Protein AF-G2HI86-F1 (afdb_monomer)

Secondary structure (DSSP, 8-state):
-EE-TTT--EE-HHHHHHHHHHHHHHS-GGG-S-TTT--S-TTSHHHHHHHHHHHHHHHHHHS-HHHHHHHHHHHHHHHHTTSTTEEE-TTT--EEE---S-SEEE-TTT--EEETTT-PBP-GGGTTS-HHHHHHHHHHH-HHHHHHTHHHHHHHS-EE-TTT--EE-----S--EEE-TTT--EEETTT-PBEEPTT----TT-TTTTS-EE---TTSHHHHTTS-HHHHHHHHHHTT----SSPPTTPPPPTT-S---EEEEEETTEEEEEE------TTSTTS-HHHHHHHHHHHHHHTT--GGGG--HHHHHHHIIIII-S---PPTT--HHHHHHHHHHHHHHHS-S-TTS-----

Mean predicted aligned error: 8.62 Å

Foldseek 3Di:
DDQQPQPRDDDDLVCLQVQLLCCLPPHALQQNADPPPRDDRCPDPVVVVVNCVSVLVVCVVRYDPVSNVSNVQRVVQVVCLVPPQWDAQLPPRHIDGDDDPDQWDADPPPRFIAGRVQNHGDDPCCPPPDPVVSVVCCCVPPLVNLQQFCLQVQLSLFAQQPRRRRTGSAHCFDDQFDADRSNRFTAGSFQNFGWAAAQRDPDPLDPPNRHTGTAAFPLTCVNQLPDALVLLVVLCVVVVHDDAQAAGPSHHADPLGAAQRWDWDQDPVGTDTDGPRHHDDHRQRSHDSRVSSSRSSLSCQQVQGDSLVVDALVVLQVLCCRPVVDRDDDDVPDDRVNSSVVSSVVCPVPPGGRPRGDYNDD

Solvent-accessible surface area (backbone atoms only — not comparable to full-atom values): 21178 Å² total; per-residue (Å²): 111,47,61,42,89,90,74,65,52,74,38,48,64,64,62,49,34,51,53,48,45,47,23,58,78,79,46,47,78,64,61,67,36,41,91,89,77,60,45,66,76,50,86,43,77,79,58,39,59,64,48,47,67,58,46,47,61,60,42,64,78,56,42,56,71,71,54,42,51,49,47,53,50,54,53,48,38,63,60,46,59,74,44,93,49,45,44,63,33,72,88,77,70,50,62,47,78,55,90,69,88,63,57,69,43,66,36,90,84,80,67,51,45,20,27,73,82,78,56,42,77,61,50,79,75,40,64,99,42,54,70,64,54,35,48,52,47,42,57,75,71,34,69,71,51,22,31,46,32,62,32,50,57,38,24,70,64,37,41,63,37,80,86,70,60,47,65,40,82,33,45,62,69,89,60,46,81,37,69,38,82,89,74,62,54,39,24,28,60,49,38,53,35,54,47,26,52,61,72,60,55,81,61,85,86,57,90,58,38,80,38,76,46,66,72,76,42,79,64,18,48,83,55,54,60,75,51,52,66,66,60,56,47,48,61,30,54,80,67,74,48,87,81,73,35,60,55,49,85,67,41,57,83,50,93,91,49,36,11,64,37,51,37,80,40,84,49,100,92,48,76,43,80,39,61,60,51,42,65,46,54,88,67,32,27,54,22,19,71,61,54,33,40,50,52,53,47,50,53,37,40,34,68,67,55,66,60,68,83,74,50,52,59,72,52,42,44,52,47,36,36,69,76,69,71,42,82,77,75,82,56,94,92,55,50,71,70,58,44,38,51,52,49,48,50,52,45,61,74,76,47,72,69,49,84,63,35,80,49,63,81,129

Sequence (362 aa):
MQALTSCECTICPDCFRQHFTIALKEKHITDMVCPACGRPDLTDDTQLLSYFSTLDIQLRESLEPDAYALFHKKLTEGVLMRDPKFLWCAQCSFGFIYEREQLEATCPQCHQTFCVRCKRQWEEQHRGRSCEDFQNWKRMNDPEYQAQGLAMYLQENGIDCPKCKFSYALARGGCMHFHCTQCRHQFCSGCYNAFYAKNKCPEPNCRVKKSLHGHHPRDCLFYLRDWTALRLQKLLQDNNVMFNTEPPAGARAVPGGGCRVMEQKEVPNGLRDEACGKETPAGYAGLCQAHYKEYLVSLINAHSLDPATLYEVEELETATERYLHVRPQPLAGEDPPAYQARLLQKLTEEVPLGQSIPRRRK

InterPro domains:
  IPR002867 IBR domain [SM00647] (69-131)
  IPR002867 IBR domain [SM00647] (143-220)
  IPR013083 Zinc finger, RING/FYVE/PHD-type [G3DSA:3.30.40.10] (1-78)
  IPR017907 Zinc finger, RING-type, conserved site [PS00518] (183-192)
  IPR026254 E3 ubiquitin-protein ligase RNF31-like [PTHR16004] (1-354)
  IPR041031 RNF31, C-terminal [PF18091] (231-322)
  IPR044066 TRIAD supradomain [PS51873] (1-219)
  IPR047540 E3 ubiquitin-protein ligase RNF31-like, BRcat domain [cd20337] (65-142)
  IPR047542 E3 ubiquitin-protein ligase RNF31-like, Rcat domain [cd20351] (143-227)

Radius of gyration: 24.32 Å; Cα contacts (8 Å, |Δi|>4): 522; chains: 1; bounding box: 62×48×66 Å

Structure (mmCIF, N/CA/C/O backbone):
data_AF-G2HI86-F1
#
_entry.id   AF-G2HI86-F1
#
loop_
_atom_site.group_PDB
_atom_site.id
_atom_site.type_symbol
_atom_site.label_atom_id
_atom_site.label_alt_id
_atom_site.label_comp_id
_atom_site.label_asym_id
_atom_site.label_entity_id
_atom_site.label_seq_id
_atom_site.pdbx_PDB_ins_code
_atom_site.Cartn_x
_atom_site.Cartn_y
_atom_site.Cartn_z
_atom_site.occupancy
_atom_site.B_iso_or_equiv
_atom_site.auth_seq_id
_atom_site.auth_comp_id
_atom_site.auth_asym_id
_atom_site.auth_atom_id
_atom_site.pdbx_PDB_model_num
ATOM 1 N N . MET A 1 1 ? 17.431 12.957 -41.143 1.00 71.88 1 MET A N 1
ATOM 2 C CA . MET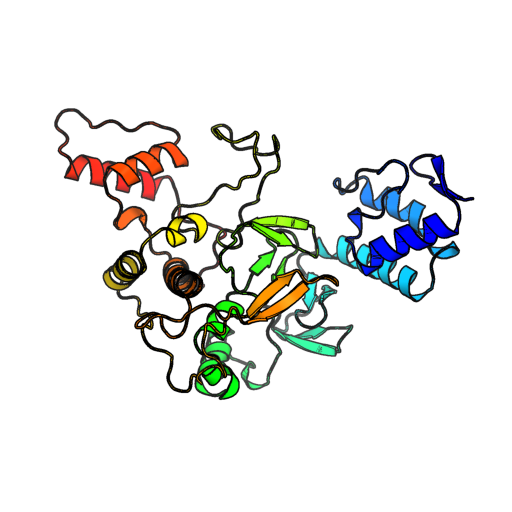 A 1 1 ? 16.296 13.321 -40.264 1.00 71.88 1 MET A CA 1
ATOM 3 C C . MET A 1 1 ? 15.240 12.246 -40.436 1.00 71.88 1 MET A C 1
ATOM 5 O O . MET A 1 1 ? 15.042 11.830 -41.568 1.00 71.88 1 MET A O 1
ATOM 9 N N . GLN A 1 2 ? 14.632 11.764 -39.357 1.00 72.38 2 GLN A N 1
ATOM 10 C CA . GLN A 1 2 ? 13.540 10.791 -39.394 1.00 72.38 2 GLN A CA 1
ATOM 11 C C . GLN A 1 2 ? 12.224 11.496 -39.072 1.00 72.38 2 GLN A C 1
ATOM 13 O O . GLN A 1 2 ? 12.173 12.314 -38.153 1.00 72.38 2 GLN A O 1
ATOM 18 N N . ALA A 1 3 ? 11.176 11.201 -39.838 1.00 83.31 3 ALA A N 1
ATOM 19 C CA . ALA A 1 3 ? 9.821 11.626 -39.517 1.00 83.31 3 ALA A CA 1
ATOM 20 C C . ALA A 1 3 ? 9.162 10.534 -38.670 1.00 83.31 3 ALA A C 1
ATOM 22 O O . ALA A 1 3 ? 9.063 9.390 -39.113 1.00 83.31 3 ALA A O 1
ATOM 23 N N . LEU A 1 4 ? 8.737 10.865 -37.450 1.00 84.25 4 LEU A N 1
ATOM 24 C CA . LEU A 1 4 ? 8.001 9.918 -36.609 1.00 84.25 4 LEU A CA 1
ATOM 25 C C . LEU A 1 4 ? 6.650 9.613 -37.251 1.00 84.25 4 LEU A C 1
ATOM 27 O O . LEU A 1 4 ? 5.817 10.507 -37.390 1.00 84.25 4 LEU A O 1
ATOM 31 N N . THR A 1 5 ? 6.404 8.351 -37.596 1.00 79.06 5 THR A N 1
ATOM 32 C CA . THR A 1 5 ? 5.222 7.938 -38.371 1.00 79.06 5 THR A CA 1
ATOM 33 C C . THR A 1 5 ? 3.899 8.276 -37.677 1.00 79.06 5 THR A C 1
ATOM 35 O O . THR A 1 5 ? 2.882 8.464 -38.330 1.00 79.06 5 THR A O 1
ATOM 38 N N . SER A 1 6 ? 3.898 8.384 -36.345 1.00 80.62 6 SER A N 1
ATOM 39 C CA . SER A 1 6 ? 2.703 8.672 -35.545 1.00 80.62 6 SER A CA 1
ATOM 40 C C . SER A 1 6 ? 2.284 10.143 -35.514 1.00 80.62 6 SER A C 1
ATOM 42 O O . SER A 1 6 ? 1.145 10.441 -35.165 1.00 80.62 6 SER A O 1
ATOM 44 N N . CYS A 1 7 ? 3.207 11.079 -35.751 1.00 87.31 7 CYS A N 1
ATOM 45 C CA . CYS A 1 7 ? 2.953 12.511 -35.544 1.00 87.31 7 CYS A CA 1
ATOM 46 C C . CYS A 1 7 ? 3.662 13.430 -36.545 1.00 87.31 7 CYS A C 1
ATOM 48 O O . CYS A 1 7 ? 3.628 14.645 -36.366 1.00 87.31 7 CYS A O 1
ATOM 50 N N . GLU A 1 8 ? 4.349 12.855 -37.532 1.00 88.62 8 GLU A N 1
ATOM 51 C CA . GLU A 1 8 ? 5.047 13.521 -38.640 1.00 88.62 8 GLU A CA 1
ATOM 52 C C . GLU A 1 8 ? 6.123 14.540 -38.220 1.00 88.62 8 GLU A C 1
ATOM 54 O O . GLU A 1 8 ? 6.675 15.264 -39.045 1.00 88.62 8 GLU A O 1
ATOM 59 N N . CYS A 1 9 ? 6.491 14.580 -36.937 1.00 91.75 9 CYS A N 1
ATOM 60 C CA . CYS A 1 9 ? 7.568 15.436 -36.457 1.00 91.75 9 CYS A CA 1
ATOM 61 C C . CYS A 1 9 ? 8.911 14.950 -37.007 1.00 91.75 9 CYS A C 1
ATOM 63 O O . CYS A 1 9 ? 9.266 13.778 -36.863 1.00 91.75 9 CYS A O 1
ATOM 65 N N . THR A 1 10 ? 9.683 15.869 -37.580 1.00 92.81 10 THR A N 1
ATOM 66 C CA . THR A 1 10 ? 11.031 15.603 -38.085 1.00 92.81 10 THR A CA 1
ATOM 67 C C . THR A 1 10 ? 12.066 15.763 -36.980 1.00 92.81 10 THR A C 1
ATOM 69 O O . THR A 1 10 ? 12.198 16.839 -36.397 1.00 92.81 10 THR A O 1
ATOM 72 N N . ILE A 1 11 ? 12.829 14.707 -36.714 1.00 93.38 11 ILE A N 1
ATOM 73 C CA . ILE A 1 11 ? 13.841 14.661 -35.654 1.00 93.38 11 ILE A CA 1
ATOM 74 C C . ILE A 1 11 ? 15.178 14.251 -36.281 1.00 93.38 11 ILE A C 1
ATOM 76 O O . ILE A 1 11 ? 15.230 13.426 -37.199 1.00 93.38 11 ILE A O 1
ATOM 80 N N . CYS A 1 12 ? 16.292 14.842 -35.844 1.00 94.38 12 CYS A N 1
ATOM 81 C CA . CYS A 1 12 ? 17.602 14.389 -36.313 1.00 94.38 12 CYS A CA 1
ATOM 82 C C . CYS A 1 12 ? 17.935 12.990 -35.738 1.00 94.38 12 CYS A C 1
ATOM 84 O O . CYS A 1 12 ? 17.432 12.636 -34.671 1.00 94.38 12 CYS A O 1
ATOM 86 N N . PRO A 1 13 ? 18.772 12.182 -36.417 1.00 91.50 13 PRO A N 1
ATOM 87 C CA . PRO A 1 13 ? 19.090 10.823 -35.962 1.00 91.50 13 PRO A CA 1
ATOM 88 C C . PRO A 1 13 ? 19.647 10.763 -34.533 1.00 91.50 13 PRO A C 1
ATOM 90 O O . PRO A 1 13 ? 19.304 9.860 -33.774 1.00 91.50 13 PRO A O 1
ATOM 93 N N . ASP A 1 14 ? 20.454 11.751 -34.142 1.00 92.62 14 ASP A N 1
ATOM 94 C CA . ASP A 1 14 ? 21.079 11.779 -32.819 1.00 92.62 14 ASP A CA 1
ATOM 95 C C . ASP A 1 14 ? 20.068 12.073 -31.711 1.00 92.62 14 ASP A C 1
ATOM 97 O O . ASP A 1 14 ? 20.018 11.333 -30.732 1.00 92.62 14 ASP A O 1
ATOM 101 N N . CYS A 1 15 ? 19.189 13.065 -31.894 1.00 92.62 15 CYS A N 1
ATOM 102 C CA . CYS A 1 15 ? 18.116 13.343 -30.936 1.00 92.62 15 CYS A CA 1
ATOM 103 C C . CYS A 1 15 ? 17.130 12.173 -30.826 1.00 92.62 15 CYS A C 1
ATOM 105 O O . CYS A 1 15 ? 16.673 11.870 -29.725 1.00 92.62 15 CYS A O 1
ATOM 107 N N . PHE A 1 16 ? 16.814 11.500 -31.940 1.00 93.44 16 PHE A N 1
ATOM 108 C CA . PHE A 1 16 ? 15.951 10.316 -31.936 1.00 93.44 16 PHE A CA 1
ATOM 109 C C . PHE A 1 16 ? 16.585 9.196 -31.100 1.00 93.44 16 PHE A C 1
ATOM 111 O O . PHE A 1 16 ? 16.000 8.735 -30.118 1.00 93.44 16 PHE A O 1
ATOM 118 N N . ARG A 1 17 ? 17.822 8.812 -31.436 1.00 92.81 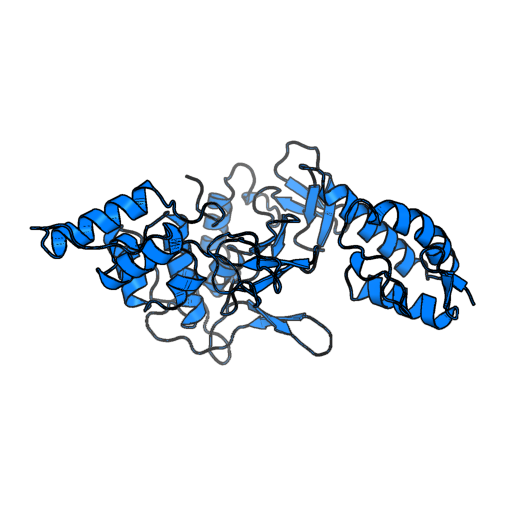17 ARG A N 1
ATOM 119 C CA . ARG A 1 17 ? 18.565 7.753 -30.745 1.00 92.81 17 ARG A CA 1
ATOM 120 C C . ARG A 1 17 ? 18.763 8.070 -29.266 1.00 92.81 17 ARG A C 1
ATOM 122 O O . ARG A 1 17 ? 18.493 7.212 -28.428 1.00 92.81 17 ARG A O 1
ATOM 129 N N . GLN A 1 18 ? 19.187 9.288 -28.931 1.00 92.50 18 GLN A N 1
ATOM 130 C CA . GLN A 1 18 ? 19.426 9.700 -27.549 1.00 92.50 18 GLN A CA 1
ATOM 131 C C . GLN A 1 18 ? 18.139 9.652 -26.718 1.00 92.50 18 GLN A C 1
ATOM 133 O O . GLN A 1 18 ? 18.123 9.018 -25.664 1.00 92.50 18 GLN A O 1
ATOM 138 N N . HIS A 1 19 ? 17.050 10.263 -27.200 1.00 92.88 19 HIS A N 1
ATOM 139 C CA . HIS A 1 19 ? 15.775 10.301 -26.479 1.00 92.88 19 HIS A CA 1
ATOM 140 C C . HIS A 1 19 ? 15.233 8.900 -26.194 1.00 92.88 19 HIS A C 1
ATOM 142 O O . HIS A 1 19 ? 14.928 8.585 -25.044 1.00 92.88 19 HIS A O 1
ATOM 148 N N . PHE A 1 20 ? 15.154 8.037 -27.212 1.00 92.19 20 PHE A N 1
ATOM 149 C CA . PHE A 1 20 ? 14.604 6.692 -27.034 1.00 92.19 20 PHE A CA 1
ATOM 150 C C . PHE A 1 20 ? 15.532 5.773 -26.233 1.00 92.19 20 PHE A C 1
ATOM 152 O O . PHE A 1 20 ? 15.040 4.967 -25.447 1.00 92.19 20 PHE A O 1
ATOM 159 N N . THR A 1 21 ? 16.856 5.932 -26.337 1.00 90.69 21 THR A N 1
ATOM 160 C CA . THR A 1 21 ? 17.804 5.194 -25.483 1.00 90.69 21 THR A CA 1
ATOM 161 C C . THR A 1 21 ? 17.641 5.579 -24.013 1.00 90.69 21 THR A C 1
ATOM 163 O O . THR A 1 21 ? 17.553 4.694 -23.161 1.00 90.69 21 THR A O 1
ATOM 166 N N . ILE A 1 22 ? 17.538 6.879 -23.707 1.00 87.12 22 ILE A N 1
ATOM 167 C CA . ILE A 1 22 ? 17.279 7.371 -22.344 1.00 87.12 22 ILE A CA 1
ATOM 168 C C . ILE A 1 22 ? 15.914 6.875 -21.860 1.00 87.12 22 ILE A C 1
ATOM 170 O O . ILE A 1 22 ? 15.803 6.350 -20.755 1.00 87.12 22 ILE A O 1
ATOM 174 N N . ALA A 1 23 ? 14.871 6.970 -22.690 1.00 86.88 23 ALA A N 1
ATOM 175 C CA . ALA A 1 23 ? 13.539 6.491 -22.327 1.00 86.88 23 ALA A CA 1
ATOM 176 C C . ALA A 1 23 ? 13.529 4.987 -21.992 1.00 86.88 23 ALA A C 1
ATOM 178 O O . ALA A 1 23 ? 12.840 4.564 -21.067 1.00 86.88 23 ALA A O 1
ATOM 179 N N . LEU A 1 24 ? 14.331 4.180 -22.688 1.00 85.62 24 LEU A N 1
ATOM 180 C CA . LEU A 1 24 ? 14.462 2.751 -22.416 1.00 85.62 24 LEU A CA 1
ATOM 181 C C . LEU A 1 24 ? 15.261 2.458 -21.145 1.00 85.62 24 LEU A C 1
ATOM 183 O O . LEU A 1 24 ? 14.823 1.643 -20.329 1.00 85.62 24 LEU A O 1
ATOM 187 N N . LYS A 1 25 ? 16.420 3.103 -20.975 1.00 81.06 25 LYS A N 1
ATOM 188 C CA . LYS A 1 25 ? 17.351 2.824 -19.870 1.00 81.06 25 LYS A CA 1
ATOM 189 C C . LYS A 1 25 ? 16.883 3.422 -18.543 1.00 81.06 25 LYS A C 1
ATOM 191 O O . LYS A 1 25 ? 17.055 2.792 -17.506 1.00 81.06 25 LYS A O 1
ATOM 196 N N . GLU A 1 26 ? 16.244 4.586 -18.580 1.00 78.38 26 GLU A N 1
ATOM 197 C CA . GLU A 1 26 ? 15.946 5.384 -17.384 1.00 78.38 26 GLU A CA 1
ATOM 198 C C . GLU A 1 26 ? 14.445 5.581 -17.141 1.00 78.38 26 GLU A C 1
ATOM 200 O O . GLU A 1 26 ? 14.043 5.975 -16.047 1.00 78.38 26 GLU A O 1
ATOM 205 N N . LYS A 1 27 ? 13.589 5.308 -18.137 1.00 78.12 27 LYS A N 1
ATOM 206 C CA . LYS A 1 27 ? 12.143 5.553 -18.046 1.00 78.12 27 LYS A CA 1
ATOM 207 C C . LYS A 1 27 ? 11.315 4.294 -18.338 1.00 78.12 27 LYS A C 1
ATOM 209 O O . LYS A 1 27 ? 11.820 3.183 -18.537 1.00 78.12 27 LYS A O 1
ATOM 214 N N . HIS A 1 28 ? 9.995 4.449 -18.270 1.00 77.81 28 HIS A N 1
ATOM 215 C CA . HIS A 1 28 ? 9.036 3.393 -18.595 1.00 77.81 28 HIS A CA 1
ATOM 216 C C . HIS A 1 28 ? 8.732 3.405 -20.095 1.00 77.81 28 HIS A C 1
ATOM 218 O O . HIS A 1 28 ? 8.817 4.452 -20.731 1.00 77.81 28 HIS A O 1
ATOM 224 N N . ILE A 1 29 ? 8.299 2.271 -20.651 1.00 80.56 29 ILE A N 1
ATOM 225 C CA . ILE A 1 29 ? 8.020 2.146 -22.089 1.00 80.56 29 ILE A CA 1
ATOM 226 C C . ILE A 1 29 ? 6.972 3.160 -22.588 1.00 80.56 29 ILE A C 1
ATOM 228 O O . ILE A 1 29 ? 7.073 3.657 -23.700 1.00 80.56 29 ILE A O 1
ATOM 232 N N . THR A 1 30 ? 6.030 3.579 -21.739 1.00 80.00 30 THR A N 1
ATOM 233 C CA . THR A 1 30 ? 5.029 4.620 -22.061 1.00 80.00 30 THR A CA 1
ATOM 234 C C . THR A 1 30 ? 5.613 6.030 -22.232 1.00 80.00 30 THR A C 1
ATOM 236 O O . THR A 1 30 ? 4.888 6.918 -22.656 1.00 80.00 30 THR A O 1
ATOM 239 N N . ASP A 1 31 ? 6.885 6.271 -21.889 1.00 85.19 31 ASP A N 1
ATOM 240 C CA . ASP A 1 31 ? 7.586 7.540 -22.174 1.00 85.19 31 ASP A CA 1
ATOM 241 C C . ASP A 1 31 ? 8.265 7.562 -23.536 1.00 85.19 31 ASP A C 1
ATOM 243 O O . ASP A 1 31 ? 8.853 8.576 -23.920 1.00 85.19 31 ASP A O 1
ATOM 247 N N . MET A 1 32 ? 8.186 6.468 -24.289 1.00 88.25 32 MET A N 1
ATOM 248 C CA . MET A 1 32 ? 8.671 6.412 -25.661 1.00 88.25 32 MET A CA 1
ATOM 249 C C . MET A 1 32 ? 7.709 7.146 -26.604 1.00 88.25 32 MET A C 1
ATOM 251 O O . MET A 1 32 ? 7.310 6.608 -27.628 1.00 88.25 32 MET A O 1
ATOM 255 N N . VAL A 1 33 ? 7.337 8.378 -26.262 1.00 90.12 33 VAL A N 1
ATOM 256 C CA . VAL A 1 33 ? 6.552 9.310 -27.080 1.00 90.12 33 VAL A CA 1
ATOM 257 C C . VAL A 1 33 ? 7.477 10.230 -27.872 1.00 90.12 33 VAL A C 1
ATOM 259 O O . VAL A 1 33 ? 8.676 10.320 -27.591 1.00 90.12 33 VAL A O 1
ATOM 262 N N . CYS A 1 34 ? 6.925 10.952 -28.846 1.00 90.94 34 CYS A N 1
ATOM 263 C CA . CYS A 1 34 ? 7.673 11.942 -29.609 1.00 90.94 34 CYS A CA 1
ATOM 264 C C . CYS A 1 34 ? 8.301 13.014 -28.691 1.00 90.94 34 CYS A C 1
ATOM 266 O O . CYS A 1 34 ? 7.562 13.676 -27.957 1.00 90.94 34 CYS A O 1
ATOM 268 N N . PRO A 1 35 ? 9.623 13.271 -28.766 1.00 91.31 35 PRO A N 1
ATOM 269 C CA . PRO A 1 35 ? 10.279 14.299 -27.954 1.00 91.31 35 PRO A CA 1
ATOM 270 C C . PRO A 1 35 ? 9.851 15.731 -28.305 1.00 91.31 35 PRO A C 1
ATOM 272 O O . PRO A 1 35 ? 10.007 16.626 -27.482 1.00 91.31 35 PRO A O 1
ATOM 275 N N . ALA A 1 36 ? 9.319 15.966 -29.510 1.00 90.81 36 ALA A N 1
ATOM 276 C CA . ALA A 1 36 ? 8.917 17.301 -29.953 1.00 90.81 36 ALA A CA 1
ATOM 277 C C . ALA A 1 36 ? 7.504 17.690 -29.487 1.00 90.81 36 ALA A C 1
ATOM 279 O O . ALA A 1 36 ? 7.270 18.840 -29.127 1.00 90.81 36 ALA A O 1
ATOM 280 N N . CYS A 1 37 ? 6.552 16.751 -29.511 1.00 90.44 37 CYS A N 1
ATOM 281 C CA . CYS A 1 37 ? 5.134 17.048 -29.272 1.00 90.44 37 CYS A CA 1
ATOM 282 C C . CYS A 1 37 ? 4.476 16.205 -28.171 1.00 90.44 37 CYS A C 1
ATOM 284 O O . CYS A 1 37 ? 3.311 16.439 -27.853 1.00 90.44 37 CYS A O 1
ATOM 286 N N . GLY A 1 38 ? 5.182 15.221 -27.603 1.00 86.75 38 GLY A N 1
ATOM 287 C CA . GLY A 1 38 ? 4.675 14.359 -26.531 1.00 86.75 38 GLY A CA 1
ATOM 288 C C . GLY A 1 38 ? 3.566 13.388 -26.947 1.00 86.75 38 GLY A C 1
ATOM 289 O O . GLY A 1 38 ? 2.893 12.845 -26.079 1.00 86.75 38 GLY A O 1
ATOM 290 N N . ARG A 1 39 ? 3.342 13.182 -28.253 1.00 85.94 39 ARG A N 1
ATOM 291 C CA . ARG A 1 39 ? 2.324 12.262 -28.794 1.00 85.94 39 ARG A CA 1
ATOM 292 C C . ARG A 1 39 ? 2.946 10.932 -29.250 1.00 85.94 39 ARG A C 1
ATOM 294 O O . ARG A 1 39 ? 4.115 10.942 -29.647 1.00 85.94 39 ARG A O 1
ATOM 301 N N . PRO A 1 40 ? 2.179 9.825 -29.284 1.00 80.81 40 PRO A N 1
ATOM 302 C CA . PRO A 1 40 ? 0.788 9.672 -28.820 1.00 80.81 40 PRO A CA 1
ATOM 303 C C . PRO A 1 40 ? 0.676 9.577 -27.289 1.00 80.81 40 PRO A C 1
ATOM 305 O O . PRO A 1 40 ? 1.678 9.409 -26.603 1.00 80.81 40 PRO A O 1
ATOM 308 N N . ASP A 1 41 ? -0.540 9.683 -26.749 1.00 77.19 41 ASP A N 1
ATOM 309 C CA . ASP A 1 41 ? -0.790 9.393 -25.332 1.00 77.19 41 ASP A CA 1
ATOM 310 C C . ASP A 1 41 ? -0.808 7.871 -25.121 1.00 77.19 41 ASP A C 1
ATOM 312 O O . ASP A 1 41 ? -1.771 7.188 -25.462 1.00 77.19 41 ASP A O 1
ATOM 316 N N . LEU A 1 42 ? 0.282 7.337 -24.570 1.00 75.75 42 LEU A N 1
ATOM 317 C CA . LEU A 1 42 ? 0.464 5.903 -24.326 1.00 75.75 42 LEU A CA 1
ATOM 318 C C . LEU A 1 42 ? -0.163 5.421 -23.009 1.00 75.75 42 LEU A C 1
ATOM 320 O O . LEU A 1 42 ? 0.186 4.346 -22.521 1.00 75.75 42 LEU A O 1
ATOM 324 N N . THR A 1 43 ? -1.058 6.201 -22.397 1.00 68.06 43 THR A N 1
ATOM 325 C CA . THR A 1 43 ? -1.827 5.736 -21.232 1.00 68.06 43 THR A CA 1
ATOM 326 C C . THR A 1 43 ? -3.000 4.826 -21.606 1.00 68.06 43 THR A C 1
ATOM 328 O O . THR A 1 43 ? -3.475 4.090 -20.738 1.00 68.06 43 THR A O 1
ATOM 331 N N . ASP A 1 44 ? -3.426 4.829 -22.876 1.00 65.31 44 ASP A N 1
ATOM 332 C CA . ASP A 1 44 ? -4.442 3.926 -23.426 1.00 65.31 44 ASP A CA 1
ATOM 333 C C . ASP A 1 44 ? -3.800 2.688 -24.078 1.00 65.31 44 ASP A C 1
ATOM 335 O O . ASP A 1 44 ? -3.055 2.769 -25.059 1.00 65.31 44 ASP A O 1
ATOM 339 N N . ASP A 1 45 ? -4.137 1.518 -23.534 1.00 61.47 45 ASP A N 1
ATOM 340 C CA . ASP A 1 45 ? -3.649 0.207 -23.958 1.00 61.47 45 ASP A CA 1
ATOM 341 C C . ASP A 1 45 ? -3.977 -0.138 -25.423 1.00 61.47 45 ASP A C 1
ATOM 343 O O . ASP A 1 45 ? -3.283 -0.967 -26.020 1.00 61.47 45 ASP A O 1
ATOM 347 N N . THR A 1 46 ? -5.017 0.467 -26.009 1.00 62.16 46 THR A N 1
ATOM 348 C CA . THR A 1 46 ? -5.448 0.177 -27.386 1.00 62.16 46 THR A CA 1
ATOM 349 C C . THR A 1 46 ? -4.558 0.830 -28.444 1.00 62.16 46 THR A C 1
ATOM 351 O O . THR A 1 46 ? -4.257 0.200 -29.457 1.00 62.16 46 THR A O 1
ATOM 354 N N . GLN A 1 47 ? -4.066 2.050 -28.199 1.00 65.56 47 GLN A N 1
ATOM 355 C CA . GLN A 1 47 ? -3.149 2.752 -29.111 1.00 65.56 47 GLN A CA 1
ATOM 356 C C . GLN A 1 47 ? -1.691 2.300 -28.960 1.00 65.56 47 GLN A C 1
ATOM 358 O O . GLN A 1 47 ? -0.870 2.491 -29.862 1.00 65.56 47 GLN A O 1
ATOM 363 N N . LEU A 1 48 ? -1.372 1.680 -27.823 1.00 71.44 48 LEU A N 1
ATOM 364 C CA . LEU A 1 48 ? -0.019 1.298 -27.438 1.00 71.44 48 LEU A CA 1
ATOM 365 C C . LEU A 1 48 ? 0.593 0.269 -28.403 1.00 71.44 48 LEU A C 1
ATOM 367 O O . LEU A 1 48 ? 1.715 0.451 -28.877 1.00 71.44 48 LEU A O 1
ATOM 371 N N . LEU A 1 49 ? -0.152 -0.786 -28.751 1.00 70.31 49 LEU A N 1
ATOM 372 C CA . LEU A 1 49 ? 0.346 -1.859 -29.624 1.00 70.31 49 LEU A CA 1
ATOM 373 C C . LEU A 1 49 ? 0.535 -1.400 -31.075 1.00 70.31 49 LEU A C 1
ATOM 375 O O . LEU A 1 49 ? 1.557 -1.710 -31.690 1.00 70.31 49 LEU A O 1
ATOM 379 N N . SER A 1 50 ? -0.412 -0.629 -31.619 1.00 74.94 50 SER A N 1
ATOM 380 C CA . SER A 1 50 ? -0.304 -0.085 -32.980 1.00 74.94 50 SER A CA 1
ATOM 381 C C . SER A 1 50 ? 0.862 0.894 -33.111 1.00 74.94 50 SER A C 1
ATOM 383 O O . SER A 1 50 ? 1.590 0.873 -34.106 1.00 74.94 50 SER A O 1
ATOM 385 N N . TYR A 1 51 ? 1.077 1.721 -32.083 1.00 83.25 51 TYR A N 1
ATOM 386 C CA . TYR A 1 51 ? 2.194 2.655 -32.049 1.00 83.25 51 TYR A CA 1
ATOM 387 C C . TYR A 1 51 ? 3.537 1.922 -32.024 1.00 83.25 51 TYR A C 1
ATOM 389 O O . TYR A 1 51 ? 4.379 2.176 -32.885 1.00 83.25 51 TYR A O 1
ATOM 397 N N . PHE A 1 52 ? 3.725 0.968 -31.105 1.00 83.81 52 PHE A N 1
ATOM 398 C CA . PHE A 1 52 ? 4.995 0.246 -31.002 1.00 83.81 52 PHE A CA 1
ATOM 399 C C . PHE A 1 52 ? 5.291 -0.652 -32.195 1.00 83.81 52 PHE A C 1
ATOM 401 O O . PHE A 1 52 ? 6.455 -0.780 -32.556 1.00 83.81 52 PHE A O 1
ATOM 408 N N . SER A 1 53 ? 4.268 -1.195 -32.860 1.00 77.94 53 SER A N 1
ATOM 409 C CA . SER A 1 53 ? 4.459 -1.947 -34.109 1.00 77.94 53 SER A CA 1
ATOM 410 C C . SER A 1 53 ? 5.087 -1.082 -35.205 1.00 77.94 53 SER A C 1
ATOM 412 O O . SER A 1 53 ? 5.914 -1.556 -35.977 1.00 77.94 53 SER A O 1
ATOM 414 N N . THR A 1 54 ? 4.724 0.203 -35.253 1.00 81.44 54 THR A N 1
ATOM 415 C CA . THR A 1 54 ? 5.269 1.151 -36.235 1.00 81.44 54 THR A CA 1
ATOM 416 C C . THR A 1 54 ? 6.620 1.711 -35.786 1.00 81.44 54 THR A C 1
ATOM 418 O O . THR A 1 54 ? 7.544 1.832 -36.590 1.00 81.44 54 THR A O 1
ATOM 421 N N . LEU A 1 55 ? 6.754 2.027 -34.493 1.00 85.75 55 LEU A N 1
ATOM 422 C CA . LEU A 1 55 ? 7.983 2.563 -33.911 1.00 85.75 55 LEU A CA 1
ATOM 423 C C . LEU A 1 55 ? 9.129 1.534 -33.932 1.00 85.75 55 LEU A C 1
ATOM 425 O O . LEU A 1 55 ? 10.277 1.931 -34.111 1.00 85.75 55 LEU A O 1
ATOM 429 N N . ASP A 1 56 ? 8.839 0.231 -33.808 1.00 84.44 56 ASP A N 1
ATOM 430 C CA . ASP A 1 56 ? 9.841 -0.852 -33.839 1.00 84.44 56 ASP A CA 1
ATOM 431 C C . ASP A 1 56 ? 10.764 -0.766 -35.059 1.00 84.44 56 ASP A C 1
ATOM 433 O O . ASP A 1 56 ? 11.978 -0.911 -34.921 1.00 84.44 56 ASP A O 1
ATOM 437 N N . ILE A 1 57 ? 10.200 -0.468 -36.235 1.00 84.19 57 ILE A N 1
ATOM 438 C CA . ILE A 1 57 ? 10.947 -0.358 -37.495 1.00 84.19 57 ILE A CA 1
ATOM 439 C C . ILE A 1 57 ? 12.006 0.747 -37.379 1.00 84.19 57 ILE A C 1
ATOM 441 O O . ILE A 1 57 ? 13.179 0.519 -37.663 1.00 84.19 57 ILE A O 1
ATOM 445 N N . GLN A 1 58 ? 11.612 1.924 -36.883 1.00 87.19 58 GLN A N 1
ATOM 446 C CA . GLN A 1 58 ? 12.505 3.079 -36.739 1.00 87.19 58 GLN A CA 1
ATOM 447 C C . GLN A 1 58 ? 13.533 2.883 -35.614 1.00 87.19 58 GLN A C 1
ATOM 449 O O . GLN A 1 58 ? 14.680 3.321 -35.731 1.00 87.19 58 GLN A O 1
ATOM 454 N N . LEU A 1 59 ? 13.154 2.199 -34.528 1.00 88.81 59 LEU A N 1
ATOM 455 C CA . LEU A 1 59 ? 14.063 1.880 -33.423 1.00 88.81 59 LEU A CA 1
ATOM 456 C C . LEU A 1 59 ? 15.131 0.873 -33.842 1.00 88.81 59 LEU A C 1
ATOM 458 O O . LEU A 1 59 ? 16.289 1.056 -33.481 1.00 88.81 59 LEU A O 1
ATOM 462 N N . ARG A 1 60 ? 14.768 -0.149 -34.624 1.00 88.31 60 ARG A N 1
ATOM 463 C CA . ARG A 1 60 ? 15.703 -1.176 -35.104 1.00 88.31 60 ARG A CA 1
ATOM 464 C C . ARG A 1 60 ? 16.841 -0.587 -35.931 1.00 88.31 60 ARG A C 1
ATOM 466 O O . ARG A 1 60 ? 17.971 -1.042 -35.820 1.00 88.31 60 ARG A O 1
ATOM 473 N N . GLU A 1 61 ? 16.539 0.410 -36.756 1.00 88.75 61 GLU A N 1
ATOM 474 C CA . GLU A 1 61 ? 17.528 1.067 -37.618 1.00 88.75 61 GLU A CA 1
ATOM 475 C C . GLU A 1 61 ? 18.404 2.081 -36.868 1.00 88.75 61 GLU A C 1
ATOM 477 O O . GLU A 1 61 ? 19.496 2.407 -37.328 1.00 88.75 61 GLU A O 1
ATOM 482 N N . SER A 1 62 ? 17.926 2.601 -35.733 1.00 90.75 62 SER A N 1
ATOM 483 C CA . SER A 1 62 ? 18.527 3.770 -35.074 1.00 90.75 62 SER A CA 1
ATOM 484 C C . SER A 1 62 ? 19.187 3.474 -33.733 1.00 90.75 62 SER A C 1
ATOM 486 O O . SER A 1 62 ? 20.015 4.268 -33.287 1.00 90.75 62 SER A O 1
ATOM 488 N N . LEU A 1 63 ? 18.781 2.407 -33.043 1.00 92.06 63 LEU A N 1
ATOM 489 C CA . LEU A 1 63 ? 19.282 2.056 -31.717 1.00 92.06 63 LEU A CA 1
ATOM 490 C C . LEU A 1 63 ? 20.404 1.021 -31.787 1.00 92.06 63 LEU A C 1
ATOM 492 O O . LEU A 1 63 ? 20.425 0.153 -32.654 1.00 92.06 63 LEU A O 1
ATOM 496 N N . GLU A 1 64 ? 21.295 1.077 -30.800 1.00 91.56 64 GLU A N 1
ATOM 497 C CA . GLU A 1 64 ? 22.287 0.027 -30.575 1.00 91.56 64 GLU A CA 1
ATOM 498 C C . GLU A 1 64 ? 21.612 -1.298 -30.156 1.00 91.56 64 GLU A C 1
ATOM 500 O O . GLU A 1 64 ? 20.524 -1.276 -29.559 1.00 91.56 64 GLU A O 1
ATOM 505 N N . PRO A 1 65 ? 22.242 -2.462 -30.415 1.00 90.25 65 PRO A N 1
ATOM 506 C CA . PRO A 1 65 ? 21.637 -3.770 -30.154 1.00 90.25 65 PRO A CA 1
ATOM 507 C C . PRO A 1 65 ? 21.176 -3.990 -28.705 1.00 90.25 65 PRO A C 1
ATOM 509 O O . PRO A 1 65 ? 20.133 -4.606 -28.483 1.00 90.25 65 PRO A O 1
ATOM 512 N N . ASP A 1 66 ? 21.912 -3.474 -27.715 1.00 87.12 66 ASP A N 1
ATOM 513 C CA . ASP A 1 66 ? 21.564 -3.572 -26.290 1.00 87.12 66 ASP A CA 1
ATOM 514 C C . ASP A 1 66 ? 20.286 -2.786 -25.960 1.00 87.12 66 ASP A C 1
ATOM 516 O O . ASP A 1 66 ? 19.399 -3.280 -25.258 1.00 87.12 66 ASP A O 1
ATOM 520 N N . ALA A 1 67 ? 20.164 -1.570 -26.498 1.00 87.75 67 ALA A N 1
ATOM 521 C CA . ALA A 1 67 ? 18.996 -0.722 -26.311 1.00 87.75 67 ALA A CA 1
ATOM 522 C C . ALA A 1 67 ? 17.775 -1.300 -27.042 1.00 87.75 67 ALA A C 1
ATOM 524 O O . ALA A 1 67 ? 16.683 -1.347 -26.477 1.00 87.75 67 ALA A O 1
ATOM 525 N N . TYR A 1 68 ? 17.956 -1.812 -28.262 1.00 88.56 68 TYR A N 1
ATOM 526 C CA . TYR A 1 68 ? 16.877 -2.452 -29.011 1.00 88.56 68 TYR A CA 1
ATOM 527 C C . TYR A 1 68 ? 16.382 -3.746 -28.341 1.00 88.56 68 TYR A C 1
ATOM 529 O O . TYR A 1 68 ? 15.174 -3.963 -28.222 1.00 88.56 68 TYR A O 1
ATOM 537 N N . ALA A 1 69 ? 17.286 -4.572 -27.806 1.00 85.06 69 ALA A N 1
ATOM 538 C CA . ALA A 1 69 ? 16.906 -5.739 -27.009 1.00 85.06 69 ALA A CA 1
ATOM 539 C C . ALA A 1 69 ? 16.119 -5.342 -25.745 1.00 85.06 69 ALA A C 1
ATO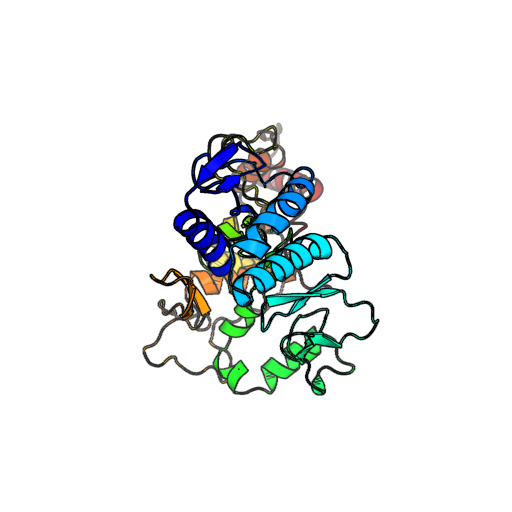M 541 O O . ALA A 1 69 ? 15.143 -6.004 -25.386 1.00 85.06 69 ALA A O 1
ATOM 542 N N . LEU A 1 70 ? 16.489 -4.230 -25.095 1.00 85.12 70 LEU A N 1
ATOM 543 C CA . LEU A 1 70 ? 15.759 -3.694 -23.944 1.00 85.12 70 LEU A CA 1
ATOM 544 C C . LEU A 1 70 ? 14.345 -3.219 -24.315 1.00 85.12 70 LEU A C 1
ATOM 546 O O . LEU A 1 70 ? 13.417 -3.421 -23.530 1.00 85.12 70 LEU A O 1
ATOM 550 N N . PHE A 1 71 ? 14.159 -2.634 -25.502 1.00 86.12 71 PHE A N 1
ATOM 551 C CA . PHE A 1 71 ? 12.833 -2.291 -26.028 1.00 86.12 71 PHE A CA 1
ATOM 552 C C . PHE A 1 71 ? 11.944 -3.529 -26.163 1.00 86.12 71 PHE A C 1
ATOM 554 O O . PHE A 1 71 ? 10.859 -3.564 -25.581 1.00 86.12 71 PHE A O 1
ATOM 561 N N . HIS A 1 72 ? 12.434 -4.569 -26.844 1.00 81.69 72 HIS A N 1
ATOM 562 C CA . HIS A 1 72 ? 11.708 -5.834 -27.004 1.00 81.69 72 HIS A CA 1
ATOM 563 C C . HIS A 1 72 ? 11.371 -6.482 -25.669 1.00 81.69 72 HIS A C 1
ATOM 565 O O . HIS A 1 72 ? 10.241 -6.926 -25.466 1.00 81.69 72 HIS A O 1
ATOM 571 N N . LYS A 1 73 ? 12.321 -6.479 -24.730 1.00 80.94 73 LYS A N 1
ATOM 572 C CA . LYS A 1 73 ? 12.101 -6.970 -23.370 1.00 80.94 73 LYS A CA 1
ATOM 573 C C . LYS A 1 73 ? 10.958 -6.220 -22.682 1.00 80.94 73 LYS A C 1
ATOM 575 O O . LYS A 1 73 ? 10.018 -6.861 -22.224 1.00 80.94 73 LYS A O 1
ATOM 580 N N . LYS A 1 74 ? 10.996 -4.882 -22.649 1.00 80.00 74 LYS A N 1
ATOM 581 C CA . LYS A 1 74 ? 9.957 -4.067 -21.992 1.00 80.00 74 LYS A CA 1
ATOM 582 C C . LYS A 1 74 ? 8.590 -4.207 -22.664 1.00 80.00 74 LYS A C 1
ATOM 584 O O . LYS A 1 74 ? 7.576 -4.242 -21.969 1.00 80.00 74 LYS A O 1
ATOM 589 N N . LEU A 1 75 ? 8.551 -4.297 -23.995 1.00 77.94 75 LEU A N 1
ATOM 590 C CA . LEU A 1 75 ? 7.308 -4.489 -24.744 1.00 77.94 75 LEU A CA 1
ATOM 591 C C . LEU A 1 75 ? 6.702 -5.862 -24.448 1.00 77.94 75 LEU A C 1
ATOM 593 O O . LEU A 1 75 ? 5.515 -5.961 -24.143 1.00 77.94 75 LEU A O 1
ATOM 597 N N . THR A 1 76 ? 7.538 -6.900 -24.467 1.00 76.06 76 THR A N 1
ATOM 598 C CA . THR A 1 76 ? 7.142 -8.270 -24.136 1.00 76.06 76 THR A CA 1
ATOM 599 C C . THR A 1 76 ? 6.621 -8.342 -22.704 1.00 76.06 76 THR A C 1
ATOM 601 O O . THR A 1 76 ? 5.501 -8.791 -22.497 1.00 76.06 76 THR A O 1
ATOM 604 N N . GLU A 1 77 ? 7.358 -7.822 -21.719 1.00 73.69 77 GLU A N 1
ATOM 605 C CA . GLU A 1 77 ? 6.907 -7.766 -20.322 1.00 73.69 77 GLU A CA 1
ATOM 606 C C . GLU A 1 77 ? 5.567 -7.020 -20.187 1.00 73.69 77 GLU A C 1
ATOM 608 O O . GLU A 1 77 ? 4.674 -7.501 -19.496 1.00 73.69 77 GLU A O 1
ATOM 613 N N . GLY A 1 78 ? 5.374 -5.900 -20.895 1.00 70.50 78 GLY A N 1
ATOM 614 C CA . GLY A 1 78 ? 4.110 -5.151 -20.905 1.00 70.50 78 GLY A CA 1
ATOM 615 C C . GLY A 1 78 ? 2.911 -5.938 -21.449 1.00 70.50 78 GLY A C 1
ATOM 616 O O . GLY A 1 78 ? 1.806 -5.816 -20.919 1.00 70.50 78 GLY A O 1
ATOM 617 N N . VAL A 1 79 ? 3.120 -6.772 -22.473 1.00 69.44 79 VAL A N 1
ATOM 618 C CA . VAL A 1 79 ? 2.082 -7.665 -23.017 1.00 69.44 79 VAL A CA 1
ATOM 619 C C . VAL A 1 79 ? 1.827 -8.843 -22.076 1.00 69.44 79 VAL A C 1
ATOM 621 O O . VAL A 1 79 ? 0.674 -9.141 -21.763 1.00 69.44 79 VAL A O 1
ATOM 624 N N . LEU A 1 80 ? 2.893 -9.484 -21.590 1.00 70.00 80 LEU A N 1
ATOM 625 C CA . LEU A 1 80 ? 2.813 -10.670 -20.736 1.00 70.00 80 LEU A CA 1
ATOM 626 C C . LEU A 1 80 ? 2.218 -10.370 -19.356 1.00 70.00 80 LEU A C 1
ATOM 628 O O . LEU A 1 80 ? 1.554 -11.234 -18.798 1.00 70.00 80 LEU A O 1
ATOM 632 N N . MET A 1 81 ? 2.383 -9.154 -18.822 1.00 70.69 81 MET A N 1
ATOM 633 C CA . MET A 1 81 ? 1.796 -8.724 -17.541 1.00 70.69 81 MET A CA 1
ATOM 634 C C . MET A 1 81 ? 0.272 -8.889 -17.451 1.00 70.69 81 MET A C 1
ATOM 636 O O . MET A 1 81 ? -0.281 -8.848 -16.352 1.00 70.69 81 MET A O 1
ATOM 640 N N . ARG A 1 82 ? -0.417 -9.035 -18.589 1.00 68.69 82 ARG A N 1
ATOM 641 C CA . ARG A 1 82 ? -1.866 -9.269 -18.649 1.00 68.69 82 ARG A CA 1
ATOM 642 C C . ARG A 1 82 ? -2.239 -10.725 -18.359 1.00 68.69 82 ARG A C 1
ATOM 644 O O . ARG A 1 82 ? -3.391 -10.996 -18.031 1.00 68.69 82 ARG A O 1
ATOM 651 N N . ASP A 1 83 ? -1.288 -11.647 -18.481 1.00 69.56 83 ASP A N 1
ATOM 652 C CA . ASP A 1 83 ? -1.507 -13.067 -18.242 1.00 69.56 83 ASP A CA 1
ATOM 653 C C . ASP A 1 83 ? -1.513 -13.372 -16.728 1.00 69.56 83 ASP A C 1
ATOM 655 O O . ASP A 1 83 ? -0.595 -12.963 -16.010 1.00 69.56 83 ASP A O 1
ATOM 659 N N . PRO A 1 84 ? -2.513 -14.106 -16.201 1.00 70.94 84 PRO A N 1
ATOM 660 C CA . PRO A 1 84 ? -2.571 -14.457 -14.781 1.00 70.94 84 PRO A CA 1
ATOM 661 C C . PRO A 1 84 ? -1.403 -15.338 -14.304 1.00 70.94 84 PRO A C 1
ATOM 663 O O . PRO A 1 84 ? -1.152 -15.406 -13.100 1.00 70.94 84 PRO A O 1
ATOM 666 N N . LYS A 1 85 ? -0.687 -16.011 -15.213 1.00 74.69 85 LYS A N 1
ATOM 667 C CA . LYS A 1 85 ? 0.491 -16.846 -14.926 1.00 74.69 85 LYS A CA 1
ATOM 668 C C . LYS A 1 85 ? 1.813 -16.072 -14.996 1.00 74.69 85 LYS A C 1
ATOM 670 O O . LYS A 1 85 ? 2.889 -16.668 -14.893 1.00 74.69 85 LYS A O 1
ATOM 675 N N . PHE A 1 86 ? 1.760 -14.758 -15.196 1.00 81.06 86 PHE A N 1
ATOM 676 C CA . PHE A 1 86 ? 2.947 -13.919 -15.242 1.00 81.06 86 PHE A CA 1
ATOM 677 C C . PHE A 1 86 ? 3.575 -13.737 -13.855 1.00 81.06 86 PHE A C 1
ATOM 679 O O . PHE A 1 86 ? 2.901 -13.420 -12.871 1.00 81.06 86 PHE A O 1
ATOM 686 N N . LEU A 1 87 ? 4.896 -13.905 -13.776 1.00 75.75 87 LEU A N 1
ATOM 687 C CA . LEU A 1 87 ? 5.689 -13.725 -12.567 1.00 75.75 87 LEU A CA 1
ATOM 688 C C . LEU A 1 87 ? 6.801 -12.702 -12.785 1.00 75.75 87 LEU A C 1
ATOM 690 O O . LEU A 1 87 ? 7.514 -12.726 -13.787 1.00 75.75 87 LEU A O 1
ATOM 694 N N . TRP A 1 88 ? 7.015 -11.878 -11.763 1.00 81.88 88 TRP A N 1
ATOM 695 C CA . TRP A 1 88 ? 8.219 -11.073 -11.618 1.00 81.88 88 TRP A CA 1
ATOM 696 C C . TRP A 1 88 ? 9.260 -11.795 -10.771 1.00 81.88 88 TRP A C 1
ATOM 698 O O . TRP A 1 88 ? 8.965 -12.261 -9.666 1.00 81.88 88 TRP A O 1
ATOM 708 N N . CYS A 1 89 ? 10.498 -11.836 -11.257 1.00 81.25 89 CYS A N 1
ATOM 709 C CA . CYS A 1 89 ? 11.642 -12.206 -10.440 1.00 81.25 89 CYS A CA 1
ATOM 710 C C . CYS A 1 89 ? 12.003 -11.053 -9.491 1.00 81.25 89 CYS A C 1
ATOM 712 O O . CYS A 1 89 ? 12.451 -10.000 -9.944 1.00 81.25 89 CYS A O 1
ATOM 714 N N . ALA A 1 90 ? 11.896 -11.275 -8.179 1.00 75.75 90 ALA A N 1
ATOM 715 C CA . ALA A 1 90 ? 12.234 -10.273 -7.161 1.00 75.75 90 ALA A CA 1
ATOM 716 C C . ALA A 1 90 ? 13.728 -9.880 -7.143 1.00 75.75 90 ALA A C 1
ATOM 718 O O . ALA A 1 90 ? 14.078 -8.833 -6.616 1.00 75.75 90 ALA A O 1
ATOM 719 N N . GLN A 1 91 ? 14.608 -10.703 -7.725 1.00 79.44 91 GLN A N 1
ATOM 720 C CA . GLN A 1 91 ? 16.062 -10.493 -7.692 1.00 79.44 91 GLN A CA 1
ATOM 721 C C . GLN A 1 91 ? 16.575 -9.604 -8.829 1.00 79.44 91 GLN A C 1
ATOM 723 O O . GLN A 1 91 ? 17.472 -8.794 -8.636 1.00 79.44 91 GLN A O 1
ATOM 728 N N . CYS A 1 92 ? 16.034 -9.770 -10.039 1.00 80.06 92 CYS A N 1
ATOM 729 C CA . CYS A 1 92 ? 16.523 -9.063 -11.232 1.00 80.06 92 CYS A CA 1
ATOM 730 C C . CYS A 1 92 ? 15.435 -8.293 -11.983 1.00 80.06 92 CYS A C 1
ATOM 732 O O . CYS A 1 92 ? 15.696 -7.756 -13.058 1.00 80.06 92 CYS A O 1
ATOM 734 N N . SER A 1 93 ? 14.217 -8.250 -11.438 1.00 79.50 93 SER A N 1
ATOM 735 C CA . SER A 1 93 ? 13.059 -7.586 -12.042 1.00 79.50 93 SER A CA 1
ATOM 736 C C . SER A 1 93 ? 12.694 -8.087 -13.445 1.00 79.50 93 SER A C 1
ATOM 738 O O . SER A 1 93 ? 12.082 -7.352 -14.206 1.00 79.50 93 SER A O 1
ATOM 740 N N . PHE A 1 94 ? 13.077 -9.314 -13.813 1.00 78.69 94 PHE A N 1
ATOM 741 C CA . PHE A 1 94 ? 12.692 -9.926 -15.089 1.00 78.69 94 PHE A CA 1
ATOM 742 C C . PHE A 1 94 ? 11.294 -10.539 -15.006 1.00 78.69 94 PHE A C 1
ATOM 744 O O . PHE A 1 94 ? 10.996 -11.260 -14.045 1.00 78.69 94 PHE A O 1
ATOM 751 N N . GLY A 1 95 ? 10.458 -10.259 -16.003 1.00 79.06 95 GLY A N 1
ATOM 752 C CA . GLY A 1 95 ? 9.100 -10.785 -16.113 1.00 79.06 95 GLY A CA 1
ATOM 753 C C . GLY A 1 95 ? 9.004 -11.996 -17.041 1.00 79.06 95 GLY A C 1
ATOM 754 O O . GLY A 1 95 ? 9.555 -11.978 -18.138 1.00 79.06 95 GLY A O 1
ATOM 755 N N . PHE A 1 96 ? 8.299 -13.053 -16.630 1.00 76.75 96 PHE A N 1
ATOM 756 C CA . PHE A 1 96 ? 8.119 -14.262 -17.445 1.00 76.75 96 PHE A CA 1
ATOM 757 C C . PHE A 1 96 ? 6.821 -15.009 -17.108 1.00 76.75 96 PHE A C 1
ATOM 759 O O . PHE A 1 96 ? 6.305 -14.903 -15.998 1.00 76.75 96 PHE A O 1
ATOM 766 N N . ILE A 1 97 ? 6.297 -15.792 -18.056 1.00 73.44 97 ILE A N 1
ATOM 767 C CA . ILE A 1 97 ? 5.174 -16.708 -17.805 1.00 73.44 97 ILE A CA 1
ATOM 768 C C . ILE A 1 97 ? 5.702 -17.984 -17.147 1.00 73.44 97 ILE A C 1
ATOM 770 O O . ILE A 1 97 ? 6.676 -18.579 -17.612 1.00 73.44 97 ILE A O 1
ATOM 774 N N . TYR A 1 98 ? 5.034 -18.425 -16.083 1.00 75.94 98 TYR A N 1
ATOM 775 C CA . TYR A 1 98 ? 5.325 -19.686 -15.414 1.00 75.94 98 TYR A CA 1
ATOM 776 C C . TYR A 1 98 ? 4.072 -20.561 -15.362 1.00 75.94 98 TYR A C 1
ATOM 778 O O . TYR A 1 98 ? 3.124 -20.270 -14.639 1.00 75.94 98 TYR A O 1
ATOM 786 N N . GLU A 1 99 ? 4.068 -21.646 -16.136 1.00 72.88 99 GLU A N 1
ATOM 787 C CA . GLU A 1 99 ? 2.888 -22.510 -16.292 1.00 72.88 99 GLU A CA 1
ATOM 788 C C . GLU A 1 99 ? 2.921 -23.798 -15.473 1.00 72.88 99 GLU A C 1
ATOM 790 O O . GLU A 1 99 ? 1.988 -24.595 -15.551 1.00 72.88 99 GLU A O 1
ATOM 795 N N . ARG A 1 100 ? 3.993 -24.038 -14.717 1.00 77.12 100 ARG A N 1
ATOM 796 C CA . ARG A 1 100 ? 4.125 -25.278 -13.954 1.00 77.12 100 ARG A CA 1
ATOM 797 C C . ARG A 1 100 ? 3.409 -25.174 -12.606 1.00 77.12 100 ARG A C 1
ATOM 799 O O . ARG A 1 100 ? 3.188 -24.086 -12.086 1.00 77.12 100 ARG A O 1
ATOM 806 N N . GLU A 1 101 ? 3.079 -26.324 -12.025 1.00 78.50 101 GLU A N 1
ATOM 807 C CA . GLU A 1 101 ? 2.395 -26.399 -10.726 1.00 78.50 101 GLU A CA 1
ATOM 808 C C . GLU A 1 101 ? 3.346 -26.314 -9.525 1.00 78.50 101 GLU A C 1
ATOM 810 O O . GLU A 1 101 ? 2.894 -26.154 -8.388 1.00 78.50 101 GLU A O 1
ATOM 815 N N . GLN A 1 102 ? 4.663 -26.434 -9.739 1.00 82.94 102 GLN A N 1
ATOM 816 C CA . GLN A 1 102 ? 5.609 -26.376 -8.631 1.00 82.94 102 GLN A CA 1
ATOM 817 C C . GLN A 1 102 ? 5.622 -24.985 -7.986 1.00 82.94 102 GLN A C 1
ATOM 819 O O . GLN A 1 102 ? 5.454 -23.952 -8.630 1.00 82.94 102 GLN A O 1
ATOM 824 N N . LEU A 1 103 ? 5.857 -24.957 -6.672 1.00 85.00 103 LEU A N 1
ATOM 825 C CA . LEU A 1 103 ? 5.989 -23.700 -5.939 1.00 85.00 103 LEU A CA 1
ATOM 826 C C . LEU A 1 103 ? 7.336 -23.012 -6.190 1.00 85.00 103 LEU A C 1
ATOM 828 O O . LEU A 1 103 ? 7.466 -21.835 -5.867 1.00 85.00 103 LEU A O 1
ATOM 832 N N . GLU A 1 104 ? 8.314 -23.723 -6.748 1.00 90.62 104 GLU A N 1
ATOM 833 C CA . GLU A 1 104 ? 9.636 -23.216 -7.110 1.00 90.62 104 GLU A CA 1
ATOM 834 C C . GLU A 1 104 ? 9.675 -22.798 -8.588 1.00 90.62 104 GLU A C 1
ATOM 836 O O . GLU A 1 104 ? 9.469 -23.603 -9.498 1.00 90.62 104 GLU A O 1
ATOM 841 N N . ALA A 1 105 ? 9.949 -21.521 -8.845 1.00 86.25 105 ALA A N 1
ATOM 842 C CA . ALA A 1 105 ? 10.169 -21.000 -10.189 1.00 86.25 105 ALA A CA 1
ATOM 843 C C . ALA A 1 105 ? 11.617 -20.545 -10.353 1.00 86.25 105 ALA A C 1
ATOM 845 O O . ALA A 1 105 ? 12.157 -19.847 -9.496 1.00 86.25 105 ALA A O 1
ATOM 846 N N . THR A 1 106 ? 12.228 -20.905 -11.480 1.00 87.69 106 THR A N 1
ATOM 847 C CA . THR A 1 106 ? 13.567 -20.444 -11.864 1.00 87.69 106 THR A CA 1
ATOM 848 C C . THR A 1 106 ? 13.439 -19.267 -12.814 1.00 87.69 106 THR A C 1
ATOM 850 O O . THR A 1 106 ? 12.807 -19.383 -13.863 1.00 87.69 106 THR A O 1
ATOM 853 N N . CYS A 1 107 ? 14.061 -18.141 -12.472 1.00 82.31 107 CYS A N 1
ATOM 854 C CA . CYS A 1 107 ? 14.113 -16.990 -13.363 1.00 82.31 107 CYS A CA 1
ATOM 855 C C . CYS A 1 107 ? 14.941 -17.316 -14.621 1.00 82.31 107 CYS A C 1
ATOM 857 O O . CYS A 1 107 ? 16.111 -17.677 -14.482 1.00 82.31 107 CYS A O 1
ATOM 859 N N . PRO A 1 108 ? 14.412 -17.123 -15.843 1.00 75.69 108 PRO A N 1
ATOM 860 C CA . PRO A 1 108 ? 15.176 -17.362 -17.068 1.00 75.69 108 PRO A CA 1
ATOM 861 C C . PRO A 1 108 ? 16.382 -16.430 -17.252 1.00 75.69 108 PRO A C 1
ATOM 863 O O . PRO A 1 108 ? 17.307 -16.791 -17.967 1.00 75.69 108 PRO A O 1
ATOM 866 N N . GLN A 1 109 ? 16.378 -15.248 -16.619 1.00 78.56 109 GLN A N 1
ATOM 867 C CA . GLN A 1 109 ? 17.434 -14.246 -16.795 1.00 78.56 109 GLN A CA 1
ATOM 868 C C . GLN A 1 109 ? 18.574 -14.369 -15.776 1.00 78.56 109 GLN A C 1
ATOM 870 O O . GLN A 1 109 ? 19.736 -14.302 -16.155 1.00 78.56 109 GLN A O 1
ATOM 875 N N . CYS A 1 110 ? 18.270 -14.495 -14.479 1.00 86.06 110 CYS A N 1
ATOM 876 C CA . CYS A 1 110 ? 19.307 -14.587 -13.439 1.00 86.06 110 CYS A CA 1
ATOM 877 C C . CYS A 1 110 ? 19.549 -16.014 -12.940 1.00 86.06 110 CYS A C 1
ATOM 879 O O . CYS A 1 110 ? 20.399 -16.212 -12.077 1.00 86.06 110 CYS A O 1
ATOM 881 N N . HIS A 1 111 ? 18.775 -16.986 -13.431 1.00 87.44 111 HIS A N 1
ATOM 882 C CA . HIS A 1 111 ? 18.846 -18.404 -13.067 1.00 87.44 111 HIS A CA 1
ATOM 883 C C . HIS A 1 111 ? 18.636 -18.715 -11.576 1.00 87.44 111 HIS A C 1
ATOM 885 O O . HIS A 1 111 ? 18.794 -19.858 -11.158 1.00 87.44 111 HIS A O 1
ATOM 891 N N . GLN A 1 112 ? 18.218 -17.730 -10.774 1.00 88.25 112 GLN A N 1
ATOM 892 C CA . GLN A 1 112 ? 17.865 -17.935 -9.373 1.00 88.25 112 GLN A CA 1
ATOM 893 C C . GLN A 1 112 ? 16.457 -18.519 -9.239 1.00 88.25 112 GLN A C 1
ATOM 895 O O . GLN A 1 112 ? 15.526 -18.115 -9.946 1.00 88.25 112 GLN A O 1
ATOM 900 N N . THR A 1 113 ? 16.306 -19.437 -8.291 1.00 90.00 113 THR A N 1
ATOM 901 C CA . THR A 1 113 ? 15.040 -20.058 -7.906 1.00 90.00 113 THR A CA 1
ATOM 902 C C . THR A 1 113 ? 14.379 -19.318 -6.752 1.00 90.00 113 THR A C 1
ATOM 904 O O . THR A 1 113 ? 15.029 -18.907 -5.790 1.00 90.00 113 THR A O 1
ATOM 907 N N . PHE A 1 114 ? 13.062 -19.156 -6.833 1.00 89.75 114 PHE A N 1
ATOM 908 C CA . PHE A 1 114 ? 12.265 -18.490 -5.809 1.00 89.75 114 PHE A CA 1
ATOM 909 C C . PHE A 1 114 ? 10.876 -19.120 -5.675 1.00 89.75 114 PHE A C 1
ATOM 911 O O . PHE A 1 114 ? 10.370 -19.765 -6.593 1.00 89.75 114 PHE A O 1
ATOM 918 N N . CYS A 1 115 ? 10.240 -18.924 -4.522 1.00 89.56 115 CYS A N 1
ATOM 919 C CA . CYS A 1 115 ? 8.873 -19.365 -4.288 1.00 89.56 115 CYS A CA 1
ATOM 920 C C . CYS A 1 115 ? 7.879 -18.484 -5.062 1.00 89.56 115 CYS A C 1
ATOM 922 O O . CYS A 1 115 ? 7.835 -17.270 -4.865 1.00 89.56 115 CYS A O 1
ATOM 924 N N . VAL A 1 116 ? 6.998 -19.073 -5.870 1.00 84.75 116 VAL A N 1
ATOM 925 C CA . VAL A 1 116 ? 5.986 -18.333 -6.647 1.00 84.75 116 VAL A CA 1
ATOM 926 C C . VAL A 1 116 ? 4.973 -17.586 -5.774 1.00 84.75 116 VAL A C 1
ATOM 928 O O . VAL A 1 116 ? 4.412 -16.586 -6.230 1.00 84.75 116 VAL A O 1
ATOM 931 N N . ARG A 1 117 ? 4.764 -18.043 -4.527 1.00 83.69 117 ARG A N 1
ATOM 932 C CA . ARG A 1 117 ? 3.821 -17.458 -3.559 1.00 83.69 117 ARG A CA 1
ATOM 933 C C . ARG A 1 117 ? 4.446 -16.333 -2.742 1.00 83.69 117 ARG A C 1
ATOM 935 O O . ARG A 1 117 ? 3.964 -15.213 -2.814 1.00 83.69 117 ARG A O 1
ATOM 942 N N . CYS A 1 118 ? 5.507 -16.615 -1.982 1.00 82.38 118 CYS A N 1
ATOM 943 C CA . CYS A 1 118 ? 6.127 -15.615 -1.104 1.00 82.38 118 CYS A CA 1
ATOM 944 C C . CYS A 1 118 ? 7.248 -14.804 -1.770 1.00 82.38 118 CYS A C 1
ATOM 946 O O . CYS A 1 118 ? 7.805 -13.922 -1.127 1.00 82.38 118 CYS A O 1
ATOM 948 N N . LYS A 1 119 ? 7.604 -15.111 -3.027 1.00 81.81 119 LYS A N 1
ATOM 949 C CA . LYS A 1 119 ? 8.652 -14.451 -3.834 1.00 81.81 119 LYS A CA 1
ATOM 950 C C . LYS A 1 119 ? 10.078 -14.521 -3.266 1.00 81.81 119 LYS A C 1
ATOM 952 O O . LYS A 1 119 ? 10.994 -13.951 -3.852 1.00 81.81 119 LYS A O 1
ATOM 957 N N . ARG A 1 120 ? 10.288 -15.252 -2.168 1.00 82.38 120 ARG A N 1
ATOM 958 C CA . ARG A 1 120 ? 11.598 -15.452 -1.529 1.00 82.38 120 ARG A CA 1
ATOM 959 C C . ARG A 1 120 ? 12.457 -16.427 -2.309 1.00 82.38 120 ARG A C 1
ATOM 961 O O . ARG A 1 120 ? 11.919 -17.334 -2.943 1.00 82.38 120 ARG A O 1
ATOM 968 N N . GLN A 1 121 ? 13.772 -16.277 -2.189 1.00 87.25 121 GLN A N 1
ATOM 969 C CA . GLN A 1 121 ? 14.722 -17.261 -2.695 1.00 87.25 121 GLN A CA 1
ATOM 970 C C . GLN A 1 121 ? 14.379 -18.652 -2.153 1.00 87.25 121 GLN A C 1
ATOM 972 O O . GLN A 1 121 ? 14.028 -18.809 -0.982 1.00 87.25 121 GLN A O 1
ATOM 977 N N . TRP A 1 122 ? 14.393 -19.640 -3.042 1.00 90.81 122 TRP A N 1
ATOM 978 C CA . TRP A 1 122 ? 14.034 -21.004 -2.693 1.00 90.81 122 TRP A CA 1
ATOM 979 C C . TRP A 1 122 ? 15.218 -21.688 -2.014 1.00 90.81 122 TRP A C 1
ATOM 981 O O . TRP A 1 122 ? 16.310 -21.751 -2.575 1.00 90.81 122 TRP A O 1
ATOM 991 N N . GLU A 1 123 ? 14.982 -22.215 -0.818 1.00 90.62 123 GLU A N 1
ATOM 992 C CA . GLU A 1 123 ? 15.929 -23.034 -0.063 1.00 90.62 123 GLU A CA 1
ATOM 993 C C . GLU A 1 123 ? 15.310 -24.421 0.141 1.00 90.62 123 GLU A C 1
ATOM 995 O O . GLU A 1 123 ? 14.084 -24.557 0.190 1.00 90.62 123 GLU A O 1
ATOM 1000 N N . GLU A 1 124 ? 16.130 -25.460 0.310 1.00 91.12 124 GLU A N 1
ATOM 1001 C CA . GLU A 1 124 ? 15.630 -26.829 0.515 1.00 91.12 124 GLU A CA 1
ATOM 1002 C C . GLU A 1 124 ? 14.746 -26.929 1.770 1.00 91.12 124 GLU A C 1
ATOM 1004 O O . GLU A 1 124 ? 13.780 -27.686 1.823 1.00 91.12 124 GLU A O 1
ATOM 1009 N N . GLN A 1 125 ? 14.997 -26.074 2.760 1.00 90.62 125 GLN A N 1
ATOM 1010 C CA . GLN A 1 125 ? 14.186 -25.922 3.960 1.00 90.62 125 GLN A CA 1
ATOM 1011 C C . GLN A 1 125 ? 12.774 -25.387 3.668 1.00 90.62 125 GLN A C 1
ATOM 1013 O O . GLN A 1 125 ? 11.884 -25.566 4.495 1.00 90.62 125 GLN A O 1
ATOM 1018 N N . HIS A 1 126 ? 12.510 -24.771 2.515 1.00 92.12 126 HIS A N 1
ATOM 1019 C CA . HIS A 1 126 ? 11.149 -24.398 2.125 1.00 92.12 126 HIS A CA 1
ATOM 1020 C C . HIS A 1 126 ? 10.344 -25.614 1.624 1.00 92.12 126 HIS A C 1
ATOM 1022 O O . HIS A 1 126 ? 9.109 -25.609 1.672 1.00 92.12 126 HIS A O 1
ATOM 1028 N N . ARG A 1 127 ? 11.009 -26.690 1.180 1.00 92.38 127 ARG A N 1
ATOM 1029 C CA . ARG A 1 127 ? 10.337 -27.885 0.660 1.00 92.38 127 ARG A CA 1
ATOM 1030 C C . ARG A 1 127 ? 9.418 -28.498 1.720 1.00 92.38 127 ARG A C 1
ATOM 1032 O O . ARG A 1 127 ? 9.829 -28.761 2.847 1.00 92.38 127 ARG A O 1
ATOM 1039 N N . GLY A 1 128 ? 8.155 -28.712 1.349 1.00 89.44 128 GLY A N 1
ATOM 1040 C CA . GLY A 1 128 ? 7.138 -29.292 2.233 1.00 89.44 128 GLY A CA 1
ATOM 1041 C C . GLY A 1 128 ? 6.699 -28.398 3.401 1.00 89.44 128 GLY A C 1
ATOM 1042 O O . GLY A 1 128 ? 5.940 -28.863 4.245 1.00 89.44 128 GLY A O 1
ATOM 1043 N N . ARG A 1 129 ? 7.146 -27.134 3.465 1.00 90.81 129 ARG A N 1
ATOM 1044 C CA . ARG A 1 129 ? 6.739 -26.157 4.487 1.00 90.81 129 ARG A CA 1
ATOM 1045 C C . ARG A 1 129 ? 5.849 -25.075 3.888 1.00 90.81 129 ARG A C 1
ATOM 1047 O O . ARG A 1 129 ? 6.011 -24.691 2.726 1.00 90.81 129 ARG A O 1
ATOM 1054 N N . SER A 1 130 ? 4.925 -24.547 4.690 1.00 89.56 130 SER A N 1
ATOM 1055 C CA . SER A 1 130 ? 4.192 -23.341 4.310 1.00 89.56 130 SER A CA 1
ATOM 1056 C C . SER A 1 130 ? 5.155 -22.148 4.210 1.00 89.56 130 SER A C 1
ATOM 1058 O O . SER A 1 130 ? 6.233 -22.145 4.811 1.00 89.56 130 SER A O 1
ATOM 1060 N N . CYS A 1 131 ? 4.781 -21.112 3.453 1.00 86.88 131 CYS A N 1
ATOM 1061 C CA . CYS A 1 131 ? 5.587 -19.889 3.382 1.00 86.88 131 CYS A CA 1
ATOM 1062 C C . CYS A 1 131 ? 5.764 -19.240 4.764 1.00 86.88 131 CYS A C 1
ATOM 1064 O O . CYS A 1 131 ? 6.813 -18.658 5.025 1.00 86.88 131 CYS A O 1
ATOM 1066 N N . GLU A 1 132 ? 4.766 -19.365 5.645 1.00 83.44 132 GLU A N 1
ATOM 1067 C CA . GLU A 1 132 ? 4.840 -18.855 7.013 1.00 83.44 132 GLU A CA 1
ATOM 1068 C C . GLU A 1 132 ? 5.805 -19.675 7.876 1.00 83.44 132 GLU A C 1
ATOM 1070 O O . GLU A 1 132 ? 6.635 -19.092 8.571 1.00 83.44 132 GLU A O 1
ATOM 1075 N N . ASP A 1 133 ? 5.775 -21.006 7.787 1.00 86.88 133 ASP A N 1
ATOM 1076 C CA . ASP A 1 133 ? 6.685 -21.868 8.551 1.00 86.88 133 ASP A CA 1
ATOM 1077 C C . ASP A 1 133 ? 8.137 -21.690 8.117 1.00 86.88 133 ASP A C 1
ATOM 1079 O O . ASP A 1 133 ? 9.029 -21.596 8.960 1.00 86.88 133 ASP A O 1
ATOM 1083 N N . PHE A 1 134 ? 8.384 -21.603 6.806 1.00 87.44 134 PHE A N 1
ATOM 1084 C CA . PHE A 1 134 ? 9.716 -21.310 6.282 1.00 87.44 134 PHE A CA 1
ATOM 1085 C C . PHE A 1 134 ? 10.218 -19.950 6.781 1.00 87.44 134 PHE A C 1
ATOM 1087 O O . PHE A 1 134 ? 11.358 -19.827 7.230 1.00 87.44 134 PHE A O 1
ATOM 1094 N N . GLN A 1 135 ? 9.349 -18.937 6.777 1.00 79.81 135 GLN A N 1
ATOM 1095 C CA . GLN A 1 135 ? 9.686 -17.614 7.287 1.00 79.81 135 GLN A CA 1
ATOM 1096 C C . GLN A 1 135 ? 9.977 -17.644 8.793 1.00 79.81 135 GLN A C 1
ATOM 1098 O O . GLN A 1 135 ? 10.993 -17.104 9.223 1.00 79.81 135 GLN A O 1
ATOM 1103 N N . ASN A 1 136 ? 9.135 -18.303 9.596 1.00 82.44 136 ASN A N 1
ATOM 1104 C CA . ASN A 1 136 ? 9.354 -18.485 11.032 1.00 82.44 136 ASN A CA 1
ATOM 1105 C C . ASN A 1 136 ? 10.686 -19.198 11.302 1.00 82.44 136 ASN A C 1
ATOM 1107 O O . ASN A 1 136 ? 11.445 -18.774 12.173 1.00 82.44 136 ASN A O 1
ATOM 1111 N N . TRP A 1 137 ? 11.002 -20.231 10.516 1.00 86.44 137 TRP A N 1
ATOM 1112 C CA . TRP A 1 137 ? 12.273 -20.942 10.598 1.00 86.44 137 TRP A CA 1
ATOM 1113 C C . TRP A 1 137 ? 13.465 -20.017 10.324 1.00 86.44 137 TRP A C 1
ATOM 1115 O O . TRP A 1 137 ? 14.381 -19.988 11.149 1.00 86.44 137 TRP A O 1
ATOM 1125 N N . LYS A 1 138 ? 13.432 -19.199 9.258 1.00 81.88 138 LYS A N 1
ATOM 1126 C CA . LYS A 1 138 ? 14.481 -18.196 8.986 1.00 81.88 138 LYS A CA 1
ATOM 1127 C C . LYS A 1 138 ? 14.653 -17.240 10.169 1.00 81.88 138 LYS A C 1
ATOM 1129 O O . LYS A 1 138 ? 15.778 -17.047 10.616 1.00 81.88 138 LYS A O 1
ATOM 1134 N N . ARG A 1 139 ? 13.561 -16.730 10.765 1.00 76.50 139 ARG A N 1
ATOM 1135 C CA . ARG A 1 139 ? 13.662 -15.810 11.923 1.00 76.50 139 ARG A CA 1
ATOM 1136 C C . ARG A 1 139 ? 14.358 -16.432 13.132 1.00 76.50 139 ARG A C 1
ATOM 1138 O O . ARG A 1 139 ? 15.008 -15.729 13.898 1.00 76.50 139 ARG A O 1
ATOM 1145 N N . MET A 1 140 ? 14.185 -17.734 13.339 1.00 79.31 140 MET A N 1
ATOM 1146 C CA . MET A 1 140 ? 14.713 -18.431 14.514 1.00 79.31 140 MET A CA 1
ATOM 1147 C C . MET A 1 140 ? 16.125 -18.989 14.317 1.00 79.31 140 MET A C 1
ATOM 1149 O O . MET A 1 140 ? 16.803 -19.239 15.309 1.00 79.31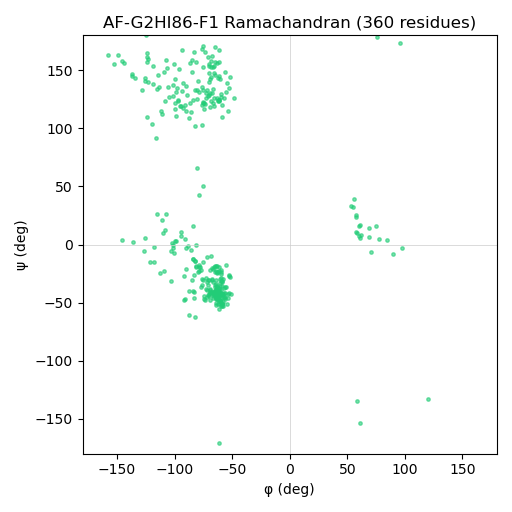 140 MET A O 1
ATOM 1153 N N . ASN A 1 141 ? 16.564 -19.197 13.074 1.00 83.19 141 ASN A N 1
ATOM 1154 C CA . ASN A 1 141 ? 17.783 -19.959 12.787 1.00 83.19 141 ASN A CA 1
ATOM 1155 C C . ASN A 1 141 ? 18.843 -19.172 12.013 1.00 83.19 141 ASN A C 1
ATOM 1157 O O . ASN A 1 141 ? 19.982 -19.623 11.958 1.00 83.19 141 ASN A O 1
ATOM 1161 N N . ASP A 1 142 ? 18.497 -18.030 11.417 1.00 78.81 142 ASP A N 1
ATOM 1162 C CA . ASP A 1 142 ? 19.426 -17.218 10.632 1.00 78.81 142 ASP A CA 1
ATOM 1163 C C . ASP A 1 142 ? 19.977 -16.052 11.487 1.00 78.81 142 ASP A C 1
ATOM 1165 O O . ASP A 1 142 ? 19.228 -15.131 11.836 1.00 78.81 142 ASP A O 1
ATOM 1169 N N . PRO A 1 143 ? 21.275 -16.063 11.860 1.00 79.88 143 PRO A N 1
ATOM 1170 C CA . PRO A 1 143 ? 21.858 -15.020 12.702 1.00 79.88 143 PRO A CA 1
ATOM 1171 C C . PRO A 1 143 ? 21.862 -13.634 12.046 1.00 79.88 143 PRO A C 1
ATOM 1173 O O . PRO A 1 143 ? 21.777 -12.626 12.752 1.00 79.88 143 PRO A O 1
ATOM 1176 N N . GLU A 1 144 ? 21.964 -13.557 10.715 1.00 77.44 144 GLU A N 1
ATOM 1177 C CA . GLU A 1 144 ? 21.905 -12.281 9.992 1.00 77.44 144 GLU A CA 1
ATOM 1178 C C . GLU A 1 144 ? 20.484 -11.730 10.001 1.00 77.44 144 GLU A C 1
ATOM 1180 O O . GLU A 1 144 ? 20.278 -10.538 10.239 1.00 77.44 144 GLU A O 1
ATOM 1185 N N . TYR A 1 145 ? 19.500 -12.614 9.846 1.00 74.50 145 TYR A N 1
ATOM 1186 C CA . TYR A 1 145 ? 18.094 -12.267 9.996 1.00 74.50 145 TYR A CA 1
ATOM 1187 C C . TYR A 1 145 ? 17.800 -11.719 11.397 1.00 74.50 145 TYR A C 1
ATOM 1189 O O . TYR A 1 145 ? 17.202 -10.651 11.551 1.00 74.50 145 TYR A O 1
ATOM 1197 N N . GLN A 1 146 ? 18.237 -12.433 12.437 1.00 75.75 146 GLN A N 1
ATOM 1198 C CA . GLN A 1 146 ? 18.028 -12.036 13.832 1.00 75.75 146 GLN A CA 1
ATOM 1199 C C . GLN A 1 146 ? 18.690 -10.698 14.143 1.00 75.75 146 GLN A C 1
ATOM 1201 O O . GLN A 1 146 ? 18.087 -9.848 14.801 1.00 75.75 146 GLN A O 1
ATOM 1206 N N . ALA A 1 147 ? 19.891 -10.468 13.603 1.00 75.81 147 ALA A N 1
ATOM 1207 C CA . ALA A 1 147 ? 20.610 -9.216 13.779 1.00 75.81 147 ALA A CA 1
ATOM 1208 C C . ALA A 1 147 ? 19.822 -8.002 13.260 1.00 75.81 147 ALA A C 1
ATOM 1210 O O . ALA A 1 147 ? 19.969 -6.910 13.814 1.00 75.81 147 ALA A O 1
ATOM 1211 N N . GLN A 1 148 ? 18.995 -8.165 12.225 1.00 74.94 148 GLN A N 1
ATOM 1212 C CA . GLN A 1 148 ? 18.175 -7.088 11.664 1.00 74.94 148 GLN A CA 1
ATOM 1213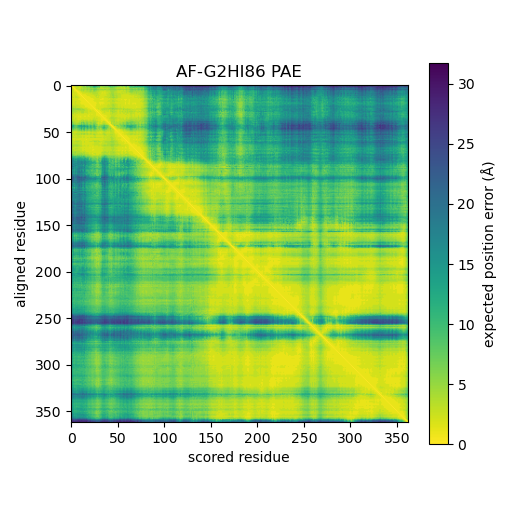 C C . GLN A 1 148 ? 16.861 -6.839 12.431 1.00 74.94 148 GLN A C 1
ATOM 1215 O O . GLN A 1 148 ? 16.250 -5.779 12.274 1.00 74.94 148 GLN A O 1
ATOM 1220 N N . GLY A 1 149 ? 16.438 -7.758 13.303 1.00 82.56 149 GLY A N 1
ATOM 1221 C CA . GLY A 1 149 ? 15.260 -7.589 14.156 1.00 82.56 149 GLY A CA 1
ATOM 1222 C C . GLY A 1 149 ? 13.968 -7.338 13.365 1.00 82.56 149 GLY A C 1
ATOM 1223 O O . GLY A 1 149 ? 13.686 -8.002 12.368 1.00 82.56 149 GLY A O 1
ATOM 1224 N N . LEU A 1 150 ? 13.163 -6.363 13.802 1.00 81.69 150 LEU A N 1
ATOM 1225 C CA . LEU A 1 150 ? 11.892 -6.028 13.142 1.00 81.69 150 LEU A CA 1
ATOM 1226 C C . LEU A 1 150 ? 12.057 -5.326 11.783 1.00 81.69 150 LEU A C 1
ATOM 1228 O O . LEU A 1 150 ? 11.079 -5.221 11.045 1.00 81.69 150 LEU A O 1
ATOM 1232 N N . ALA A 1 151 ? 13.264 -4.879 11.417 1.00 81.69 151 ALA A N 1
ATOM 1233 C CA . ALA A 1 151 ? 13.494 -4.280 10.104 1.00 81.69 151 ALA A CA 1
ATOM 1234 C C . ALA A 1 151 ? 13.248 -5.291 8.973 1.00 81.69 151 ALA A C 1
ATOM 1236 O O . ALA A 1 151 ? 12.543 -4.969 8.019 1.00 81.69 151 ALA A O 1
ATOM 1237 N N . MET A 1 152 ? 13.716 -6.535 9.139 1.00 80.31 152 MET A N 1
ATOM 1238 C CA . MET A 1 152 ? 13.418 -7.620 8.196 1.00 80.31 152 MET A CA 1
ATOM 1239 C C . MET A 1 152 ? 11.928 -7.919 8.132 1.00 80.31 152 MET A C 1
ATOM 1241 O O . MET A 1 152 ? 11.383 -8.094 7.052 1.00 80.31 152 MET A O 1
ATOM 1245 N N . TYR A 1 153 ? 11.240 -7.929 9.275 1.00 79.44 153 TYR A N 1
ATOM 1246 C CA . TYR A 1 153 ? 9.797 -8.163 9.298 1.00 79.44 153 TYR A CA 1
ATOM 1247 C C . TYR A 1 153 ? 9.026 -7.125 8.460 1.00 79.44 153 TYR A C 1
ATOM 1249 O O . TYR A 1 153 ? 8.130 -7.489 7.701 1.00 79.44 153 TYR A O 1
ATOM 1257 N N . LEU A 1 154 ? 9.398 -5.844 8.551 1.00 81.00 154 LEU A N 1
ATOM 1258 C CA . LEU A 1 154 ? 8.782 -4.782 7.748 1.00 81.00 154 LEU A CA 1
ATOM 1259 C C . LEU A 1 154 ? 9.135 -4.890 6.263 1.00 81.00 154 LEU A C 1
ATOM 1261 O O . LEU A 1 154 ? 8.257 -4.724 5.421 1.00 81.00 154 LEU A O 1
ATOM 1265 N N . GLN A 1 155 ? 10.389 -5.213 5.944 1.00 78.50 155 GLN A N 1
ATOM 1266 C CA . GLN A 1 155 ? 10.838 -5.397 4.564 1.00 78.50 155 GLN A CA 1
ATOM 1267 C C . GLN A 1 155 ? 10.130 -6.573 3.874 1.00 78.50 155 GLN A C 1
ATOM 1269 O O . GLN A 1 155 ? 9.816 -6.529 2.685 1.00 78.50 155 GLN A O 1
ATOM 1274 N N . GLU A 1 156 ? 9.858 -7.625 4.637 1.00 74.31 156 GLU A N 1
ATOM 1275 C CA . GLU A 1 156 ? 9.153 -8.817 4.180 1.00 74.31 156 GLU A CA 1
ATOM 1276 C C . GLU A 1 156 ? 7.656 -8.616 4.014 1.00 74.31 156 GLU A C 1
ATOM 1278 O O . GLU A 1 156 ? 7.050 -9.228 3.136 1.00 74.31 156 GLU A O 1
ATOM 1283 N N . ASN A 1 157 ? 7.067 -7.728 4.812 1.00 76.62 157 ASN A N 1
ATOM 1284 C CA . ASN A 1 157 ? 5.714 -7.224 4.606 1.00 76.62 157 ASN A CA 1
ATOM 1285 C C . ASN A 1 157 ? 5.699 -6.151 3.507 1.00 76.62 157 ASN A C 1
ATOM 1287 O O . ASN A 1 157 ? 5.048 -5.111 3.664 1.00 76.62 157 ASN A O 1
ATOM 1291 N N . GLY A 1 158 ? 6.432 -6.419 2.425 1.00 82.38 158 GLY A N 1
ATOM 1292 C CA . GLY A 1 158 ? 6.729 -5.500 1.342 1.00 82.38 158 GLY A CA 1
ATOM 1293 C C . GLY A 1 158 ? 5.500 -5.002 0.586 1.00 82.38 158 GLY A C 1
ATOM 1294 O O . GLY A 1 158 ? 4.339 -5.180 0.973 1.00 82.38 158 GLY A O 1
ATOM 1295 N N . ILE A 1 159 ? 5.761 -4.323 -0.522 1.00 87.38 159 ILE A N 1
ATOM 1296 C CA . ILE A 1 159 ? 4.737 -3.608 -1.278 1.00 87.38 159 ILE A CA 1
ATOM 1297 C C . ILE A 1 159 ? 4.544 -4.307 -2.618 1.00 87.38 159 ILE A C 1
ATOM 1299 O O . ILE A 1 159 ? 5.436 -4.288 -3.455 1.00 87.38 159 ILE A O 1
ATOM 1303 N N . ASP A 1 160 ? 3.366 -4.878 -2.850 1.00 88.75 160 ASP A N 1
ATOM 1304 C CA . ASP A 1 160 ? 2.995 -5.437 -4.150 1.00 88.75 160 ASP A CA 1
ATOM 1305 C C . ASP A 1 160 ? 2.170 -4.431 -4.949 1.00 88.75 160 ASP A C 1
ATOM 1307 O O . ASP A 1 160 ? 1.113 -3.980 -4.510 1.00 88.75 160 ASP A O 1
ATOM 1311 N N . CYS A 1 161 ? 2.606 -4.075 -6.155 1.00 89.69 161 CYS A N 1
ATOM 1312 C CA . CYS A 1 161 ? 1.808 -3.185 -6.988 1.00 89.69 161 CYS A CA 1
ATOM 1313 C C . CYS A 1 161 ? 0.448 -3.834 -7.315 1.00 89.69 161 CYS A C 1
ATOM 1315 O O . CYS A 1 161 ? 0.416 -4.907 -7.926 1.00 89.69 161 CYS A O 1
ATOM 1317 N N . PRO A 1 162 ? -0.694 -3.184 -7.016 1.00 90.75 162 PRO A N 1
ATOM 1318 C CA . PRO A 1 162 ? -2.003 -3.784 -7.254 1.00 90.75 162 PRO A CA 1
ATOM 1319 C C . PRO A 1 162 ? -2.316 -3.907 -8.751 1.00 90.75 162 PRO A C 1
ATOM 1321 O O . PRO A 1 162 ? -3.107 -4.774 -9.122 1.00 90.75 162 PRO A O 1
ATOM 1324 N N . LYS A 1 163 ? -1.653 -3.107 -9.603 1.00 87.00 163 LYS A N 1
ATOM 1325 C CA . LYS A 1 163 ? -1.787 -3.147 -11.065 1.00 87.00 163 LYS A CA 1
ATOM 1326 C C . LYS A 1 163 ? -0.922 -4.243 -11.699 1.00 87.00 163 LYS A C 1
ATOM 1328 O O . LYS A 1 163 ? -1.475 -5.161 -12.285 1.00 87.00 163 LYS A O 1
ATOM 1333 N N . CYS A 1 164 ? 0.407 -4.180 -11.570 1.00 81.50 164 CYS A N 1
ATOM 1334 C CA . CYS A 1 164 ? 1.317 -5.097 -12.283 1.00 81.50 164 CYS A CA 1
ATOM 1335 C C . CYS A 1 164 ? 1.902 -6.240 -11.442 1.00 81.50 164 CYS A C 1
ATOM 1337 O O . CYS A 1 164 ? 2.725 -6.999 -11.947 1.00 81.50 164 CYS A O 1
ATOM 1339 N N . LYS A 1 165 ? 1.530 -6.345 -10.159 1.00 84.12 165 LYS A N 1
ATOM 1340 C CA . LYS A 1 165 ? 1.977 -7.393 -9.221 1.00 84.12 165 LYS A CA 1
ATOM 1341 C C . LYS A 1 165 ? 3.491 -7.453 -8.981 1.00 84.12 165 LYS A C 1
ATOM 1343 O O . LYS A 1 165 ? 3.989 -8.451 -8.470 1.00 84.12 165 LYS A O 1
ATOM 1348 N N . PHE A 1 166 ? 4.226 -6.401 -9.342 1.00 83.38 166 PHE A N 1
ATOM 1349 C CA . PHE A 1 166 ? 5.637 -6.284 -8.991 1.00 83.38 166 PHE A CA 1
ATOM 1350 C C . PHE A 1 166 ? 5.787 -6.066 -7.484 1.00 83.38 166 PHE A C 1
ATOM 1352 O O . PHE A 1 166 ? 5.125 -5.185 -6.929 1.00 83.38 166 PHE A O 1
ATOM 1359 N N . SER A 1 167 ? 6.660 -6.852 -6.858 1.00 83.69 167 SER A N 1
ATOM 1360 C CA . SER A 1 167 ? 6.916 -6.839 -5.418 1.00 83.69 167 SER A CA 1
ATOM 1361 C C . SER A 1 167 ? 8.158 -6.018 -5.087 1.00 83.69 167 SER A C 1
ATOM 1363 O O . SER A 1 167 ? 9.223 -6.235 -5.663 1.00 83.69 167 SER A O 1
ATOM 1365 N N . TYR A 1 168 ? 8.035 -5.117 -4.118 1.00 81.50 168 TYR A N 1
ATOM 1366 C CA . TYR A 1 168 ? 9.135 -4.349 -3.545 1.00 81.50 168 TYR A CA 1
ATOM 1367 C C . TYR A 1 168 ? 9.429 -4.856 -2.133 1.00 81.50 168 TYR A C 1
ATOM 1369 O O . TYR A 1 168 ? 8.549 -4.831 -1.271 1.00 81.50 168 TYR A O 1
ATOM 1377 N N . ALA A 1 169 ? 10.671 -5.267 -1.878 1.00 80.31 169 ALA A N 1
ATOM 1378 C CA . ALA A 1 169 ? 11.161 -5.592 -0.539 1.00 80.31 169 ALA A CA 1
ATOM 1379 C C . ALA A 1 169 ? 11.534 -4.299 0.208 1.00 80.31 169 ALA A C 1
ATOM 1381 O O . ALA A 1 169 ? 12.708 -4.034 0.460 1.00 80.31 169 ALA A O 1
ATOM 1382 N N . LEU A 1 170 ? 10.528 -3.466 0.487 1.00 78.12 170 LEU A N 1
ATOM 1383 C CA . LEU A 1 170 ? 10.648 -2.156 1.129 1.00 78.12 170 LEU A CA 1
ATOM 1384 C C . LEU A 1 170 ? 9.579 -2.014 2.214 1.00 78.12 170 LEU A C 1
ATOM 1386 O O . LEU A 1 170 ? 8.439 -2.444 2.022 1.00 78.12 170 LEU A O 1
ATOM 1390 N N . ALA A 1 171 ? 9.929 -1.357 3.319 1.00 80.44 171 ALA A N 1
ATOM 1391 C CA . ALA A 1 171 ? 8.928 -0.890 4.272 1.00 80.44 171 ALA A CA 1
ATOM 1392 C C . ALA A 1 171 ? 8.083 0.241 3.661 1.00 80.44 171 ALA A C 1
ATOM 1394 O O . ALA A 1 171 ? 8.506 0.929 2.729 1.00 80.44 171 ALA A O 1
ATOM 1395 N N . ARG A 1 172 ? 6.876 0.455 4.193 1.00 82.56 172 ARG A N 1
ATOM 1396 C CA . ARG A 1 172 ? 5.964 1.514 3.725 1.00 82.56 172 ARG A CA 1
ATOM 1397 C C . ARG A 1 172 ? 6.445 2.896 4.145 1.00 82.56 172 ARG A C 1
ATOM 1399 O O . ARG A 1 172 ? 6.167 3.865 3.439 1.00 82.56 172 ARG A O 1
ATOM 1406 N N . GLY A 1 173 ? 7.155 2.987 5.268 1.00 74.44 173 GLY A N 1
ATOM 1407 C CA . GLY A 1 173 ? 7.762 4.221 5.746 1.00 74.44 173 GLY A CA 1
ATOM 1408 C C . GLY A 1 173 ? 6.737 5.321 6.035 1.00 74.44 173 GLY A C 1
ATOM 1409 O O . GLY A 1 173 ? 5.576 5.072 6.362 1.00 74.44 173 GLY A O 1
ATOM 1410 N N . GLY A 1 174 ? 7.174 6.581 5.943 1.00 73.44 174 GLY A N 1
ATOM 1411 C CA . GLY A 1 174 ? 6.336 7.744 6.263 1.00 73.44 174 GLY A CA 1
ATOM 1412 C C . GLY A 1 174 ? 5.416 8.219 5.130 1.00 73.44 174 GLY A C 1
ATOM 1413 O O . GLY A 1 174 ? 4.378 8.824 5.405 1.00 73.44 174 GLY A O 1
ATOM 1414 N N . CYS A 1 175 ? 5.764 7.962 3.866 1.00 84.81 175 CYS A N 1
ATOM 1415 C CA . CYS A 1 175 ? 4.986 8.407 2.709 1.00 84.81 175 CYS A CA 1
ATOM 1416 C C . CYS A 1 175 ? 4.115 7.266 2.176 1.00 84.81 175 CYS A C 1
ATOM 1418 O O . CYS A 1 175 ? 4.617 6.254 1.701 1.00 84.81 175 CYS A O 1
ATOM 1420 N N . MET A 1 176 ? 2.793 7.434 2.228 1.00 91.62 176 MET A N 1
ATOM 1421 C CA . MET A 1 176 ? 1.862 6.405 1.755 1.00 91.62 176 MET A CA 1
ATOM 1422 C C . MET A 1 176 ? 1.647 6.432 0.240 1.00 91.62 176 MET A C 1
ATOM 1424 O O . MET A 1 176 ? 1.073 5.490 -0.294 1.00 91.62 176 MET A O 1
ATOM 1428 N N . HIS A 1 177 ? 2.052 7.499 -0.450 1.00 92.75 177 HIS A N 1
ATOM 1429 C CA . HIS A 1 177 ? 1.896 7.634 -1.897 1.00 92.75 177 HIS A CA 1
ATOM 1430 C C . HIS A 1 177 ? 3.030 6.903 -2.615 1.00 92.75 177 HIS A C 1
ATOM 1432 O O . HIS A 1 177 ? 4.153 7.392 -2.694 1.00 92.75 177 HIS A O 1
ATOM 1438 N N . PHE A 1 178 ? 2.725 5.715 -3.128 1.00 90.38 178 PHE A N 1
ATOM 1439 C CA . PHE A 1 178 ? 3.694 4.845 -3.776 1.00 90.38 178 PHE A CA 1
ATOM 1440 C C . PHE A 1 178 ? 3.587 4.928 -5.299 1.00 90.38 178 PHE A C 1
ATOM 1442 O O . PHE A 1 178 ? 2.485 4.885 -5.852 1.00 90.38 178 PHE A O 1
ATOM 1449 N N . HIS A 1 179 ? 4.735 4.991 -5.976 1.00 88.25 179 HIS A N 1
ATOM 1450 C CA . HIS A 1 179 ? 4.841 4.982 -7.433 1.00 88.25 179 HIS A CA 1
ATOM 1451 C C . HIS A 1 179 ? 5.480 3.674 -7.889 1.00 88.25 179 HIS A C 1
ATOM 1453 O O . HIS A 1 179 ? 6.661 3.434 -7.651 1.00 88.25 179 HIS A O 1
ATOM 1459 N N . CYS A 1 180 ? 4.720 2.818 -8.575 1.00 85.50 180 CYS A N 1
ATOM 1460 C CA . CYS A 1 180 ? 5.311 1.614 -9.147 1.00 85.50 180 CYS A CA 1
ATOM 1461 C C . CYS A 1 180 ? 6.245 1.977 -10.310 1.00 85.50 180 CYS A C 1
ATOM 1463 O O . CYS A 1 180 ? 5.796 2.475 -11.341 1.00 85.50 180 CYS A O 1
ATOM 1465 N N . THR A 1 181 ? 7.528 1.655 -10.183 1.00 78.12 181 THR A N 1
ATOM 1466 C CA . THR A 1 181 ? 8.537 1.814 -11.241 1.00 78.12 181 THR A CA 1
ATOM 1467 C C . THR A 1 181 ? 8.221 1.001 -12.500 1.00 78.12 181 THR A C 1
ATOM 1469 O O . THR A 1 181 ? 8.554 1.436 -13.599 1.00 78.12 181 THR A O 1
ATOM 1472 N N . GLN A 1 182 ? 7.527 -0.136 -12.361 1.00 76.62 182 GLN A N 1
ATOM 1473 C CA . GLN A 1 182 ? 7.230 -1.027 -13.487 1.00 76.62 182 GLN A CA 1
ATOM 1474 C C . GLN A 1 182 ? 5.992 -0.650 -14.292 1.00 76.62 182 GLN A C 1
ATOM 1476 O O . GLN A 1 182 ? 5.948 -0.971 -15.465 1.00 76.62 182 GLN A O 1
ATOM 1481 N N . CYS A 1 183 ? 4.966 -0.033 -13.696 1.00 77.81 183 CYS A N 1
ATOM 1482 C CA . CYS A 1 183 ? 3.715 0.271 -14.416 1.00 77.81 183 CYS A CA 1
ATOM 1483 C C . CYS A 1 183 ? 3.152 1.672 -14.160 1.00 77.81 183 CYS A C 1
ATOM 1485 O O . CYS A 1 183 ? 2.061 1.997 -14.635 1.00 77.81 183 CYS A O 1
ATOM 1487 N N . ARG A 1 184 ? 3.862 2.487 -13.367 1.00 82.94 184 ARG A N 1
ATOM 1488 C CA . ARG A 1 184 ? 3.520 3.870 -12.981 1.00 82.94 184 ARG A CA 1
ATOM 1489 C C . ARG A 1 184 ? 2.220 4.061 -12.233 1.00 82.94 184 ARG A C 1
ATOM 1491 O O . ARG A 1 184 ? 1.810 5.193 -11.984 1.00 82.94 184 ARG A O 1
ATOM 1498 N N . HIS A 1 185 ? 1.571 2.969 -11.862 1.00 89.19 185 HIS A N 1
ATOM 1499 C CA . HIS A 1 185 ? 0.402 3.056 -11.024 1.00 89.19 185 HIS A CA 1
ATOM 1500 C C . HIS A 1 185 ? 0.775 3.727 -9.702 1.00 89.19 185 HIS A C 1
ATOM 1502 O O . HIS A 1 185 ? 1.757 3.344 -9.057 1.00 89.19 185 HIS A O 1
ATOM 1508 N N . GLN A 1 186 ? -0.010 4.738 -9.343 1.00 92.62 186 GLN A N 1
ATOM 1509 C CA . GLN A 1 186 ? 0.110 5.460 -8.090 1.00 92.62 186 GLN A CA 1
ATOM 1510 C C . GLN A 1 186 ? -0.938 4.916 -7.132 1.00 92.62 186 GLN A C 1
ATOM 1512 O O . GLN A 1 186 ? -2.129 4.928 -7.446 1.00 92.62 186 GLN A O 1
ATOM 1517 N N . PHE A 1 187 ? -0.507 4.418 -5.981 1.00 95.56 187 PHE A N 1
ATOM 1518 C CA . PHE A 1 187 ? -1.393 3.764 -5.023 1.00 95.56 187 PHE A CA 1
ATOM 1519 C C . PHE A 1 187 ? -0.911 3.969 -3.593 1.00 95.56 187 PHE A C 1
ATOM 1521 O O . PHE A 1 187 ? 0.222 4.376 -3.346 1.00 95.56 187 PHE A O 1
ATOM 1528 N N . CYS A 1 188 ? -1.800 3.722 -2.639 1.00 96.69 188 CYS A N 1
ATOM 1529 C CA . CYS A 1 188 ? -1.453 3.740 -1.233 1.00 96.69 188 CYS A CA 1
ATOM 1530 C C . CYS A 1 188 ? -0.672 2.481 -0.858 1.00 96.69 188 CYS A C 1
ATOM 1532 O O . CYS A 1 188 ? -1.216 1.388 -0.969 1.00 96.69 188 CYS A O 1
ATOM 1534 N N . SER A 1 189 ? 0.546 2.605 -0.333 1.00 93.25 189 SER A N 1
ATOM 1535 C CA . SER A 1 189 ? 1.313 1.443 0.146 1.00 93.25 189 SER A CA 1
ATOM 1536 C C . SER A 1 189 ? 0.630 0.701 1.309 1.00 93.25 189 SER A C 1
ATOM 1538 O O . SER A 1 189 ? 0.870 -0.487 1.511 1.00 93.25 189 SER A O 1
ATOM 1540 N N . GLY A 1 190 ? -0.244 1.379 2.064 1.00 94.12 190 GLY A N 1
ATOM 1541 C CA . GLY A 1 190 ? -0.994 0.808 3.185 1.00 94.12 190 GLY A CA 1
ATOM 1542 C C . GLY A 1 190 ? -2.266 0.049 2.792 1.00 94.12 190 GLY A C 1
ATOM 1543 O O . GLY A 1 190 ? -2.496 -1.037 3.313 1.00 94.12 190 GLY A O 1
ATOM 1544 N N . CYS A 1 191 ? -3.106 0.607 1.909 1.00 96.75 191 CYS A N 1
ATOM 1545 C CA . CYS A 1 191 ? -4.395 0.000 1.527 1.00 96.75 191 CYS A CA 1
ATOM 1546 C C . CYS A 1 191 ? -4.538 -0.388 0.057 1.00 96.75 191 CYS A C 1
ATOM 1548 O O . CYS A 1 191 ? -5.577 -0.922 -0.312 1.00 96.75 191 CYS A O 1
ATOM 1550 N N . TYR A 1 192 ? -3.534 -0.119 -0.775 1.00 96.25 192 TYR A N 1
ATOM 1551 C CA . TYR A 1 192 ? -3.497 -0.465 -2.199 1.00 96.25 192 TYR A CA 1
ATOM 1552 C C . TYR A 1 192 ? -4.592 0.178 -3.063 1.00 96.25 192 TYR A C 1
ATOM 1554 O O . TYR A 1 192 ? -4.683 -0.109 -4.255 1.00 96.25 192 TYR A O 1
ATOM 1562 N N . ASN A 1 193 ? -5.367 1.115 -2.508 1.00 97.25 193 ASN A N 1
ATOM 1563 C CA . ASN A 1 193 ? -6.261 1.966 -3.285 1.00 97.25 193 ASN A CA 1
ATOM 1564 C C . ASN A 1 193 ? -5.459 2.958 -4.132 1.00 97.25 193 ASN A C 1
ATOM 1566 O O . ASN A 1 193 ? -4.388 3.423 -3.729 1.00 97.25 193 ASN A O 1
ATOM 1570 N N . ALA A 1 194 ? -5.999 3.301 -5.298 1.00 96.81 194 ALA A N 1
ATOM 1571 C CA . ALA A 1 194 ? -5.368 4.225 -6.227 1.00 96.81 194 ALA A CA 1
ATOM 1572 C C . ALA A 1 194 ? -5.256 5.648 -5.648 1.00 96.81 194 ALA A C 1
ATOM 1574 O O . ALA A 1 194 ? -6.143 6.123 -4.933 1.00 96.81 194 ALA A O 1
ATOM 1575 N N . PHE A 1 195 ? -4.179 6.340 -6.018 1.00 96.94 195 PHE A N 1
ATOM 1576 C CA . PHE A 1 195 ? -4.101 7.796 -5.953 1.00 96.94 195 PHE A CA 1
ATOM 1577 C C . PHE A 1 195 ? -4.605 8.380 -7.273 1.00 96.94 195 PHE A C 1
ATOM 1579 O O . PHE A 1 195 ? -4.153 8.007 -8.357 1.00 96.94 195 PHE A O 1
ATOM 1586 N N . TYR A 1 196 ? -5.535 9.320 -7.176 1.00 94.56 196 TYR A N 1
ATOM 1587 C CA . TYR A 1 196 ? -6.157 9.987 -8.305 1.00 94.56 196 TYR A CA 1
ATOM 1588 C C . TYR A 1 196 ? -5.541 11.363 -8.515 1.00 94.56 196 TYR A C 1
ATOM 1590 O O . TYR A 1 196 ? -5.508 12.192 -7.604 1.00 94.56 196 TYR A O 1
ATOM 1598 N N . ALA A 1 197 ? -5.103 11.626 -9.744 1.00 93.00 197 ALA A N 1
ATOM 1599 C CA . ALA A 1 197 ? -4.730 12.964 -10.173 1.00 93.00 197 ALA A CA 1
ATOM 1600 C C . ALA A 1 197 ? -5.947 13.913 -10.182 1.00 93.00 197 ALA A C 1
ATOM 1602 O O . ALA A 1 197 ? -7.108 13.497 -10.089 1.00 93.00 197 ALA A O 1
ATOM 1603 N N . LYS A 1 198 ? -5.675 15.210 -10.353 1.00 93.56 198 LYS A N 1
ATOM 1604 C CA . LYS A 1 198 ? -6.695 16.261 -10.442 1.00 93.56 198 LYS A CA 1
ATOM 1605 C C . LYS A 1 198 ? -7.805 15.889 -11.435 1.00 93.56 198 LYS A C 1
ATOM 1607 O O . LYS A 1 198 ? -7.549 15.608 -12.601 1.00 93.56 198 LYS A O 1
ATOM 1612 N N . ASN A 1 199 ? -9.045 15.945 -10.958 1.00 93.00 199 ASN A N 1
ATOM 1613 C CA . ASN A 1 199 ? -10.290 15.639 -11.663 1.00 93.00 199 ASN A CA 1
ATOM 1614 C C . ASN A 1 199 ? -10.413 14.193 -12.182 1.00 93.00 199 ASN A C 1
ATOM 1616 O O . ASN A 1 199 ? -11.257 13.931 -13.033 1.00 93.00 199 ASN A O 1
ATOM 1620 N N . LYS A 1 200 ? -9.597 13.251 -11.687 1.00 94.44 200 LYS A N 1
ATOM 1621 C CA . LYS A 1 200 ? -9.655 11.830 -12.080 1.00 94.44 200 LYS A CA 1
ATOM 1622 C C . LYS A 1 200 ? -10.330 10.926 -11.047 1.00 94.44 200 LYS A C 1
ATOM 1624 O O . LYS A 1 200 ? -10.522 9.751 -11.326 1.00 94.44 200 LYS A O 1
ATOM 1629 N N . CYS A 1 201 ? -10.685 11.452 -9.875 1.00 96.56 201 CYS A N 1
ATOM 1630 C CA . CYS A 1 201 ? -11.358 10.673 -8.840 1.00 96.56 201 CYS A CA 1
ATOM 1631 C C . CYS A 1 201 ? -12.832 10.401 -9.208 1.00 96.56 201 CYS A C 1
ATOM 1633 O O . CYS A 1 201 ? -13.601 11.363 -9.372 1.00 96.56 201 CYS A O 1
ATOM 1635 N N . PRO A 1 202 ? -13.236 9.120 -9.313 1.00 96.06 202 PRO A N 1
ATOM 1636 C CA . PRO A 1 202 ? -14.600 8.749 -9.669 1.00 96.06 202 PRO A CA 1
ATOM 1637 C C . PRO A 1 202 ? -15.583 8.892 -8.498 1.00 96.06 202 PRO A C 1
ATOM 1639 O O . PRO A 1 202 ? -16.77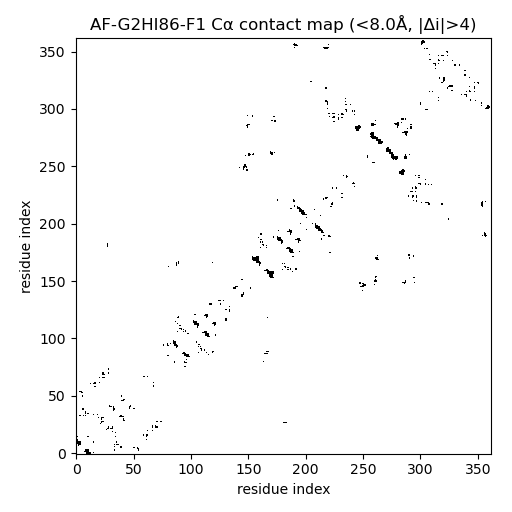6 9.031 -8.745 1.00 96.06 202 PRO A O 1
ATOM 1642 N N . GLU A 1 203 ? -15.107 8.933 -7.248 1.00 94.56 203 GLU A N 1
ATOM 1643 C CA . GLU A 1 203 ? -15.970 8.911 -6.060 1.00 94.56 203 GLU A CA 1
ATOM 1644 C C . GLU A 1 203 ? -16.954 10.090 -6.046 1.00 94.56 203 GLU A C 1
ATOM 1646 O O . GLU A 1 203 ? -16.521 11.251 -6.074 1.00 94.56 203 GLU A O 1
ATOM 1651 N N . PRO A 1 204 ? -18.277 9.847 -6.028 1.00 90.19 204 PRO A N 1
ATOM 1652 C CA . PRO A 1 204 ? -19.283 10.880 -6.274 1.00 90.19 204 PRO A CA 1
ATOM 1653 C C . PRO A 1 204 ? -19.230 12.001 -5.230 1.00 90.19 204 PRO A C 1
ATOM 1655 O O . PRO A 1 204 ? -19.227 13.178 -5.593 1.00 90.19 204 PRO A O 1
ATOM 1658 N N . ASN A 1 205 ? -19.066 11.646 -3.954 1.00 94.75 205 ASN A N 1
ATOM 1659 C CA . ASN A 1 205 ? -19.155 12.568 -2.819 1.00 94.75 205 ASN A CA 1
ATOM 1660 C C . ASN A 1 205 ? -17.781 13.125 -2.390 1.00 94.75 205 ASN A C 1
ATOM 1662 O O . ASN A 1 205 ? -17.652 13.755 -1.337 1.00 94.75 205 ASN A O 1
ATOM 1666 N N . CYS A 1 206 ? -16.735 12.912 -3.197 1.00 96.44 206 CYS A N 1
ATOM 1667 C CA . CYS A 1 206 ? -15.395 13.398 -2.888 1.00 96.44 206 CYS A CA 1
ATOM 1668 C C . CYS A 1 206 ? -15.315 14.934 -2.959 1.00 96.44 206 CYS A C 1
ATOM 1670 O O . CYS A 1 206 ? -15.566 15.545 -3.998 1.00 96.44 206 CYS A O 1
ATOM 1672 N N . ARG A 1 207 ? -14.889 15.565 -1.857 1.00 96.00 207 ARG A N 1
ATOM 1673 C CA . ARG A 1 207 ? -14.740 17.030 -1.748 1.00 96.00 207 ARG A CA 1
ATOM 1674 C C . ARG A 1 207 ? -13.410 17.567 -2.295 1.00 96.00 207 ARG A C 1
ATOM 1676 O O . ARG A 1 207 ? -13.270 18.770 -2.483 1.00 96.00 207 ARG A O 1
ATOM 1683 N N . VAL A 1 208 ? -12.438 16.696 -2.576 1.00 96.75 208 VAL A N 1
ATOM 1684 C CA . VAL A 1 208 ? -11.061 17.068 -2.961 1.00 96.75 208 VAL A CA 1
ATOM 1685 C C . VAL A 1 208 ? -10.693 16.645 -4.387 1.00 96.75 208 VAL A C 1
ATOM 1687 O O . VAL A 1 208 ? -9.518 16.505 -4.716 1.00 96.75 208 VAL A O 1
ATOM 1690 N N . LYS A 1 209 ? -11.683 16.511 -5.285 1.00 95.69 209 LYS A N 1
ATOM 1691 C CA . LYS A 1 209 ? -11.468 16.084 -6.685 1.00 95.69 209 LYS A CA 1
ATOM 1692 C C . LYS A 1 209 ? -10.424 16.906 -7.441 1.00 95.69 209 LYS A C 1
ATOM 1694 O O . LYS A 1 209 ? -9.820 16.396 -8.375 1.00 95.69 209 LYS A O 1
ATOM 1699 N N . LYS A 1 210 ? -10.198 18.164 -7.056 1.00 95.69 210 LYS A N 1
ATOM 1700 C CA . LYS A 1 210 ? -9.244 19.070 -7.715 1.00 95.69 210 LYS A CA 1
ATOM 1701 C C . LYS A 1 210 ? -7.782 18.869 -7.281 1.00 95.69 210 LYS A C 1
ATOM 1703 O O . LYS A 1 210 ? -6.916 19.565 -7.809 1.00 95.69 210 LYS A O 1
ATOM 1708 N N . SER A 1 211 ? -7.513 17.930 -6.377 1.00 95.31 211 SER A N 1
ATOM 1709 C CA . SER A 1 211 ? -6.194 17.667 -5.792 1.00 95.31 211 SER A CA 1
ATOM 1710 C C . SER A 1 211 ? -5.762 16.219 -6.022 1.00 95.31 211 SER A C 1
ATOM 1712 O O . SER A 1 211 ? -6.600 15.351 -6.262 1.00 95.31 211 SER A O 1
ATOM 1714 N N . LEU A 1 212 ? -4.459 15.949 -5.919 1.00 95.81 212 LEU A N 1
ATOM 1715 C CA . LEU A 1 212 ? -3.943 14.584 -5.817 1.00 95.81 212 LEU A CA 1
ATOM 1716 C C . LEU A 1 212 ? -4.385 13.977 -4.476 1.00 95.81 212 LEU A C 1
ATOM 1718 O O . LEU A 1 212 ? -4.091 14.551 -3.429 1.00 95.81 212 LEU A O 1
ATOM 1722 N N . HIS A 1 213 ? -5.100 12.853 -4.497 1.00 97.69 213 HIS A N 1
ATOM 1723 C CA . HIS A 1 213 ? -5.577 12.188 -3.276 1.00 97.69 213 HIS A CA 1
ATOM 1724 C C . HIS A 1 213 ? -5.884 10.704 -3.505 1.00 97.69 213 HIS A C 1
ATOM 1726 O O . HIS A 1 213 ? -6.070 10.273 -4.639 1.00 97.69 213 HIS A O 1
ATOM 1732 N N . GLY A 1 214 ? -5.978 9.937 -2.420 1.00 96.94 214 GLY A N 1
ATOM 1733 C CA . GLY A 1 214 ? -6.504 8.573 -2.401 1.00 96.94 214 GLY A CA 1
ATOM 1734 C C . GLY A 1 214 ? -7.662 8.450 -1.408 1.00 96.94 214 GLY A C 1
ATOM 1735 O O . GLY A 1 214 ? -7.866 9.322 -0.561 1.00 96.94 214 GLY A O 1
ATOM 1736 N N . HIS A 1 215 ? -8.426 7.365 -1.517 1.00 98.00 215 HIS A N 1
ATOM 1737 C CA . HIS A 1 215 ? -9.468 7.005 -0.554 1.00 98.00 215 HIS A CA 1
ATOM 1738 C C . HIS A 1 215 ? -8.964 5.847 0.298 1.00 98.00 215 HIS A C 1
ATOM 1740 O O . HIS A 1 215 ? -8.516 4.836 -0.240 1.00 98.00 215 HIS A O 1
ATOM 1746 N N . HIS A 1 216 ? -9.016 5.985 1.618 1.00 98.25 216 HIS A N 1
ATOM 1747 C CA . HIS A 1 216 ? -8.428 5.019 2.542 1.00 98.25 216 HIS A CA 1
ATOM 1748 C C . HIS A 1 216 ? -9.523 4.417 3.431 1.00 98.25 216 HIS A C 1
ATOM 1750 O O . HIS A 1 216 ? -10.391 5.163 3.879 1.00 98.25 216 HIS A O 1
ATOM 1756 N N . PRO A 1 217 ? -9.510 3.101 3.698 1.00 98.50 217 PRO A N 1
ATOM 1757 C CA . PRO A 1 217 ? -10.341 2.503 4.739 1.00 98.50 217 PRO A CA 1
ATOM 1758 C C . PRO A 1 217 ? -9.818 2.893 6.130 1.00 98.50 217 PRO A C 1
ATOM 1760 O O . PRO A 1 217 ? -8.658 3.290 6.281 1.00 98.50 217 PRO A O 1
ATOM 1763 N N . ARG A 1 218 ? -10.667 2.760 7.155 1.00 98.69 218 ARG A N 1
ATOM 1764 C CA . ARG A 1 218 ? -10.378 3.230 8.523 1.00 98.69 218 ARG A CA 1
ATOM 1765 C C . ARG A 1 218 ? -9.189 2.546 9.205 1.00 98.69 218 ARG A C 1
ATOM 1767 O O . ARG A 1 218 ? -8.565 3.156 10.063 1.00 98.69 218 ARG A O 1
ATOM 1774 N N . ASP A 1 219 ? -8.841 1.335 8.786 1.00 98.56 219 ASP A N 1
ATOM 1775 C CA . ASP A 1 219 ? -7.700 0.552 9.276 1.00 98.56 219 ASP A CA 1
ATOM 1776 C C . ASP A 1 219 ? -6.425 0.714 8.424 1.00 98.56 219 ASP A C 1
ATOM 1778 O O . ASP A 1 219 ? -5.407 0.056 8.637 1.00 98.56 219 ASP A O 1
ATOM 1782 N N . CYS A 1 220 ? -6.427 1.627 7.450 1.00 98.38 220 CYS A N 1
ATOM 1783 C CA . CYS A 1 220 ? -5.221 1.936 6.693 1.00 98.38 220 CYS A CA 1
ATOM 1784 C C . CYS A 1 220 ? -4.178 2.655 7.563 1.00 98.38 220 CYS A C 1
ATOM 1786 O O . CYS A 1 220 ? -4.499 3.588 8.303 1.00 98.38 220 CYS A O 1
ATOM 1788 N N . LEU A 1 221 ? -2.898 2.323 7.353 1.00 97.25 221 LEU A N 1
ATOM 1789 C CA . LEU A 1 221 ? -1.757 3.046 7.928 1.00 97.25 221 LEU A CA 1
ATOM 1790 C C . LEU A 1 221 ? -1.811 4.560 7.669 1.00 97.25 221 LEU A C 1
ATOM 1792 O O . LEU A 1 221 ? -1.325 5.324 8.493 1.00 97.25 221 LEU A O 1
ATOM 1796 N N . PHE A 1 222 ? -2.439 5.004 6.574 1.00 97.88 222 PHE A N 1
ATOM 1797 C CA . PHE A 1 222 ? -2.658 6.424 6.295 1.00 97.88 222 PHE A CA 1
ATOM 1798 C C . PHE A 1 222 ? -3.335 7.167 7.458 1.00 97.88 222 PHE A C 1
ATOM 1800 O O . PHE A 1 222 ? -2.901 8.272 7.773 1.00 97.88 222 PHE A O 1
ATOM 1807 N N . TYR A 1 223 ? -4.338 6.553 8.101 1.00 98.31 223 TYR A N 1
ATOM 1808 C CA . TYR A 1 223 ? -5.006 7.103 9.286 1.00 98.31 223 TYR A CA 1
ATOM 1809 C C . TYR A 1 223 ? -4.342 6.641 10.582 1.00 98.31 223 TYR A C 1
ATOM 1811 O O . TYR A 1 223 ? -4.061 7.448 11.463 1.00 98.31 223 TYR A O 1
ATOM 1819 N N . LEU A 1 224 ? -4.048 5.343 10.706 1.00 98.25 224 LEU A N 1
ATOM 1820 C CA . LEU A 1 224 ? -3.551 4.778 11.963 1.00 98.25 224 LEU A CA 1
ATOM 1821 C C . LEU A 1 224 ? -2.150 5.273 12.352 1.00 98.25 224 LEU A C 1
ATOM 1823 O O . LEU A 1 224 ? -1.795 5.233 13.527 1.00 98.25 224 LEU A O 1
ATOM 1827 N N . ARG A 1 225 ? -1.353 5.801 11.414 1.00 96.88 225 ARG A N 1
ATOM 1828 C CA . ARG A 1 225 ? -0.074 6.452 11.750 1.00 96.88 225 ARG A CA 1
ATOM 1829 C C . ARG A 1 225 ? -0.243 7.716 12.601 1.00 96.88 225 ARG A C 1
ATOM 1831 O O . ARG A 1 225 ? 0.703 8.089 13.299 1.00 96.88 225 ARG A O 1
ATOM 1838 N N . ASP A 1 226 ? -1.415 8.350 12.569 1.00 97.69 226 ASP A N 1
ATOM 1839 C CA . ASP A 1 226 ? -1.701 9.558 13.349 1.00 97.69 226 ASP A CA 1
ATOM 1840 C C . ASP A 1 226 ? -2.081 9.218 14.798 1.00 97.69 226 ASP A C 1
ATOM 1842 O O . ASP A 1 226 ? -1.934 10.048 15.694 1.00 97.69 226 ASP A O 1
ATOM 1846 N N . TRP A 1 227 ? -2.466 7.968 15.076 1.00 98.50 227 TRP A N 1
ATOM 1847 C CA . TRP A 1 227 ? -2.648 7.490 16.445 1.00 98.50 227 TRP A CA 1
ATOM 1848 C C . TRP A 1 227 ? -1.324 7.441 17.208 1.00 98.50 227 TRP A C 1
ATOM 1850 O O . TRP A 1 227 ? -0.243 7.254 16.641 1.00 98.50 227 TRP A O 1
ATOM 1860 N N . THR A 1 228 ? -1.397 7.583 18.531 1.00 98.50 228 THR A N 1
ATOM 1861 C CA . THR A 1 228 ? -0.246 7.332 19.404 1.00 98.50 228 THR A CA 1
ATOM 1862 C C . THR A 1 228 ? 0.088 5.839 19.413 1.00 98.50 228 THR A C 1
ATOM 1864 O O . THR A 1 228 ? -0.790 4.994 19.228 1.00 98.50 228 THR A O 1
ATOM 1867 N N . ALA A 1 229 ? 1.357 5.495 19.665 1.00 98.25 229 ALA A N 1
ATOM 1868 C CA . ALA A 1 229 ? 1.744 4.091 19.819 1.00 98.25 229 ALA A CA 1
ATOM 1869 C C . ALA A 1 229 ? 0.939 3.413 20.941 1.00 98.25 229 ALA A C 1
ATOM 1871 O O . ALA A 1 229 ? 0.496 2.288 20.764 1.00 98.25 229 ALA A O 1
ATOM 1872 N N . LEU A 1 230 ? 0.658 4.134 22.034 1.00 98.44 230 LEU A N 1
ATOM 1873 C CA . LEU A 1 230 ? -0.154 3.639 23.145 1.00 98.44 230 LEU A CA 1
ATOM 1874 C C . LEU A 1 230 ? -1.577 3.256 22.711 1.00 98.44 230 LEU A C 1
ATOM 1876 O O . LEU A 1 230 ? -2.068 2.201 23.094 1.00 98.44 230 LEU A O 1
ATOM 1880 N N . ARG A 1 231 ? -2.235 4.075 21.878 1.00 98.69 231 ARG A N 1
ATOM 1881 C CA . ARG A 1 231 ? -3.590 3.771 21.388 1.00 98.69 231 ARG A CA 1
ATOM 1882 C C . ARG A 1 231 ? -3.597 2.578 20.426 1.00 98.69 231 ARG A C 1
ATOM 1884 O O . ARG A 1 231 ? -4.490 1.741 20.499 1.00 98.69 231 ARG A O 1
ATOM 1891 N N . LEU A 1 232 ? -2.578 2.457 19.570 1.00 98.75 232 LEU A N 1
ATOM 1892 C CA . LEU A 1 232 ? -2.396 1.278 18.710 1.00 98.75 232 LEU A CA 1
ATOM 1893 C C . LEU A 1 232 ? -2.151 0.005 19.539 1.00 98.75 232 LEU A C 1
ATOM 1895 O O . LEU A 1 232 ? -2.742 -1.036 19.264 1.00 98.75 232 LEU A O 1
ATOM 1899 N N . GLN A 1 233 ? -1.317 0.098 20.578 1.00 98.56 233 GLN A N 1
ATOM 1900 C CA . GLN A 1 233 ? -1.065 -0.993 21.521 1.00 98.56 233 GLN A CA 1
ATOM 1901 C C . GLN A 1 233 ? -2.331 -1.385 22.282 1.00 98.56 233 GLN A C 1
ATOM 1903 O O . GLN A 1 233 ? -2.580 -2.575 22.426 1.00 98.56 233 GLN A O 1
ATOM 1908 N N . LYS A 1 234 ? -3.160 -0.423 22.705 1.00 98.75 234 LYS A N 1
ATOM 1909 C CA . LYS A 1 234 ? -4.446 -0.695 23.364 1.00 98.75 234 LYS A CA 1
ATOM 1910 C C . LYS A 1 234 ? -5.354 -1.564 22.493 1.00 98.75 234 LYS A C 1
ATOM 1912 O O . LYS A 1 234 ? -5.869 -2.561 22.983 1.00 98.75 234 LYS A O 1
ATOM 1917 N N . LEU A 1 235 ? -5.476 -1.250 21.199 1.00 98.75 235 LEU A N 1
ATOM 1918 C CA . LEU A 1 235 ? -6.267 -2.062 20.265 1.00 98.75 235 LEU A CA 1
ATOM 1919 C C . LEU A 1 235 ? -5.738 -3.501 20.156 1.00 98.75 235 LEU A C 1
ATOM 1921 O O . LEU A 1 235 ? -6.519 -4.449 20.118 1.00 98.75 235 LEU A O 1
ATOM 1925 N N . LEU A 1 236 ? -4.413 -3.674 20.129 1.00 98.50 236 LEU A N 1
ATOM 1926 C CA . LEU A 1 236 ? -3.779 -4.995 20.127 1.00 98.50 236 LEU A CA 1
ATOM 1927 C C . LEU A 1 236 ? -4.016 -5.743 21.452 1.00 98.50 236 LEU A C 1
ATOM 1929 O O . LEU A 1 236 ? -4.368 -6.920 21.427 1.00 98.50 236 LEU A O 1
ATOM 1933 N N . GLN A 1 237 ? -3.872 -5.061 22.593 1.00 98.50 237 GLN A N 1
ATOM 1934 C CA . GLN A 1 237 ? -4.074 -5.613 23.938 1.00 98.50 237 GLN A CA 1
ATOM 1935 C C . GLN A 1 237 ? -5.511 -6.086 24.155 1.00 98.50 237 GLN A C 1
ATOM 1937 O O . GLN A 1 237 ? -5.707 -7.215 24.595 1.00 98.50 237 GLN A O 1
ATOM 1942 N N . ASP A 1 238 ? -6.503 -5.275 23.779 1.00 98.50 238 ASP A N 1
ATOM 1943 C CA . ASP A 1 238 ? -7.929 -5.613 23.905 1.00 98.50 238 ASP A CA 1
ATOM 1944 C C . ASP A 1 238 ? -8.309 -6.875 23.118 1.00 98.50 238 ASP A C 1
ATOM 1946 O O . ASP A 1 238 ? -9.288 -7.547 23.435 1.00 98.50 238 ASP A O 1
ATOM 1950 N N . ASN A 1 239 ? -7.504 -7.220 22.111 1.00 98.12 239 ASN A N 1
ATOM 1951 C CA . ASN A 1 239 ? -7.684 -8.389 21.258 1.00 98.12 239 ASN A CA 1
ATOM 1952 C C . ASN A 1 239 ? -6.641 -9.492 21.515 1.00 98.12 239 ASN A C 1
ATOM 1954 O O . ASN A 1 239 ? -6.541 -10.433 20.728 1.00 98.12 239 ASN A O 1
ATOM 1958 N N . ASN A 1 240 ? -5.871 -9.405 22.606 1.00 97.88 240 ASN A N 1
ATOM 1959 C CA . ASN A 1 240 ? -4.840 -10.376 22.996 1.00 97.88 240 ASN A CA 1
ATOM 1960 C C . ASN A 1 240 ? -3.777 -10.643 21.909 1.00 97.88 240 ASN A C 1
ATOM 1962 O O . ASN A 1 240 ? -3.244 -11.749 21.798 1.00 97.88 240 ASN A O 1
ATOM 1966 N N . VAL A 1 241 ? -3.454 -9.633 21.096 1.00 96.00 241 VAL A N 1
ATOM 1967 C CA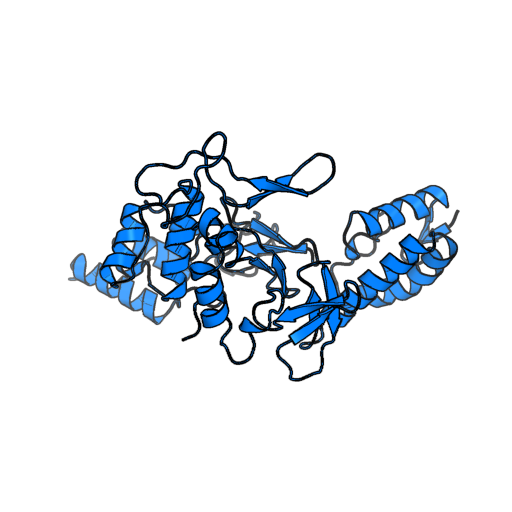 . VAL A 1 241 ? -2.396 -9.718 20.085 1.00 96.00 241 VAL A CA 1
ATOM 1968 C C . VAL A 1 241 ? -1.083 -9.219 20.682 1.00 96.00 241 VAL A C 1
ATOM 1970 O O . VAL A 1 241 ? -0.945 -8.052 21.046 1.00 96.00 241 VAL A O 1
ATOM 1973 N N . MET A 1 242 ? -0.096 -10.110 20.758 1.00 95.25 242 MET A N 1
ATOM 1974 C CA . MET A 1 242 ? 1.244 -9.789 21.255 1.00 95.25 242 MET A CA 1
ATOM 1975 C C . MET A 1 242 ? 1.998 -8.851 20.302 1.00 95.25 242 MET A C 1
ATOM 1977 O O . MET A 1 242 ? 1.917 -8.989 19.080 1.00 95.25 242 MET A O 1
ATOM 1981 N N . PHE A 1 243 ? 2.793 -7.943 20.867 1.00 95.12 243 PHE A N 1
ATOM 1982 C CA . PHE A 1 243 ? 3.701 -7.053 20.141 1.00 95.12 243 PHE A CA 1
ATOM 1983 C C . PHE A 1 243 ? 4.991 -6.835 20.937 1.00 95.12 243 PHE A C 1
ATOM 1985 O O . PHE A 1 243 ? 5.015 -6.967 22.161 1.00 95.12 243 PHE A O 1
ATOM 1992 N N . ASN A 1 244 ? 6.065 -6.478 20.239 1.00 93.94 244 ASN A N 1
ATOM 1993 C CA . ASN A 1 244 ? 7.365 -6.234 20.851 1.00 93.94 244 ASN A CA 1
ATOM 1994 C C . ASN A 1 244 ? 7.505 -4.764 21.250 1.00 93.94 244 ASN A C 1
ATOM 1996 O O . ASN A 1 244 ? 7.214 -3.889 20.443 1.00 93.94 244 ASN A O 1
ATOM 2000 N N . THR A 1 245 ? 8.034 -4.498 22.442 1.00 94.00 245 THR A N 1
ATOM 2001 C CA . THR A 1 245 ? 8.481 -3.160 22.877 1.00 94.00 245 THR A CA 1
ATOM 2002 C C . THR A 1 245 ? 10.001 -3.063 22.974 1.00 94.00 245 THR A C 1
ATOM 2004 O O . THR A 1 245 ? 10.560 -1.980 22.839 1.00 94.00 245 THR A O 1
ATOM 2007 N N . GLU A 1 246 ? 10.678 -4.196 23.136 1.00 91.81 246 GLU A N 1
ATOM 2008 C CA . GLU A 1 246 ? 12.135 -4.301 23.156 1.00 91.81 246 GLU A CA 1
ATOM 2009 C C . GLU A 1 246 ? 12.654 -4.940 21.859 1.00 91.81 246 GLU A C 1
ATOM 2011 O O . GLU A 1 246 ? 11.924 -5.705 21.212 1.00 91.81 246 GLU A O 1
ATOM 2016 N N . PRO A 1 247 ? 13.891 -4.623 21.429 1.00 86.25 247 PRO A N 1
ATOM 2017 C CA . PRO A 1 247 ? 14.510 -5.297 20.296 1.00 86.25 247 PRO A CA 1
ATOM 2018 C C . PRO A 1 247 ? 14.522 -6.824 20.505 1.00 86.25 247 PRO A C 1
ATOM 2020 O O . PRO A 1 247 ? 14.814 -7.279 21.613 1.00 86.25 247 PRO A O 1
ATOM 2023 N N . PRO A 1 248 ? 14.234 -7.636 19.469 1.00 80.44 248 PRO A N 1
ATOM 2024 C CA . PRO A 1 248 ? 14.303 -9.092 19.581 1.00 80.44 248 PRO A CA 1
ATOM 2025 C C . PRO A 1 248 ? 15.685 -9.577 20.041 1.00 80.44 248 PRO A C 1
ATOM 2027 O O . PRO A 1 248 ? 16.707 -8.984 19.689 1.00 80.44 248 PRO A O 1
ATOM 2030 N N . ALA A 1 249 ? 15.729 -10.691 20.777 1.00 74.56 249 ALA A N 1
ATOM 2031 C CA . ALA A 1 249 ? 16.988 -11.311 21.183 1.00 74.56 249 ALA A CA 1
ATOM 2032 C C . ALA A 1 249 ? 17.870 -11.613 19.955 1.00 74.56 249 ALA A C 1
ATOM 2034 O O . ALA A 1 249 ? 17.398 -12.170 18.966 1.00 74.56 249 ALA A O 1
ATOM 2035 N N . GLY A 1 250 ? 19.144 -11.217 20.011 1.00 70.81 250 GLY A N 1
ATOM 2036 C CA . GLY A 1 250 ? 20.084 -11.344 18.890 1.00 70.81 250 GLY A CA 1
ATOM 2037 C C . GLY A 1 250 ? 20.126 -10.142 17.938 1.00 70.81 250 GLY A C 1
ATOM 2038 O O . GLY A 1 250 ? 21.044 -10.065 17.118 1.00 70.81 250 GLY A O 1
ATOM 2039 N N . ALA A 1 251 ? 19.217 -9.166 18.073 1.00 74.19 251 ALA A N 1
ATOM 2040 C CA . ALA A 1 251 ? 19.296 -7.911 17.330 1.00 74.19 251 ALA A CA 1
ATOM 2041 C C . ALA A 1 251 ? 20.578 -7.151 17.707 1.00 74.19 251 ALA A C 1
ATOM 2043 O O . ALA A 1 251 ? 20.841 -6.868 18.877 1.00 74.19 251 ALA A O 1
ATOM 2044 N N . ARG A 1 252 ? 21.402 -6.817 16.708 1.00 69.94 252 ARG A N 1
ATOM 2045 C CA . ARG A 1 252 ? 22.653 -6.075 16.935 1.00 69.94 252 ARG A CA 1
ATOM 2046 C C . ARG A 1 252 ? 22.366 -4.572 16.977 1.00 69.94 252 ARG A C 1
ATOM 2048 O O . ARG A 1 252 ? 21.496 -4.089 16.259 1.00 69.94 252 ARG A O 1
ATOM 2055 N N . ALA A 1 253 ? 23.130 -3.808 17.755 1.00 65.62 253 ALA A N 1
ATOM 2056 C CA . ALA A 1 253 ? 23.085 -2.343 17.708 1.00 65.62 253 ALA A CA 1
ATOM 2057 C C . ALA A 1 253 ? 23.699 -1.823 16.391 1.00 65.62 253 ALA A C 1
ATOM 2059 O O . ALA A 1 253 ? 24.665 -2.398 15.887 1.00 65.62 253 ALA A O 1
ATOM 2060 N N . VAL A 1 254 ? 23.113 -0.794 15.760 1.00 64.94 254 VAL A N 1
ATOM 2061 C CA . VAL A 1 254 ? 23.681 -0.167 14.540 1.00 64.94 254 VAL A CA 1
ATOM 2062 C C . VAL A 1 254 ? 24.987 0.541 14.888 1.00 64.94 254 VAL A C 1
ATOM 2064 O O . VAL A 1 254 ? 24.999 1.288 15.867 1.00 64.94 254 VAL A O 1
ATOM 2067 N N . PRO A 1 255 ? 26.067 0.373 14.103 1.00 59.41 255 PRO A N 1
ATOM 2068 C CA . PRO A 1 255 ? 27.225 1.256 14.197 1.00 59.41 255 PRO A CA 1
ATOM 2069 C C . PRO A 1 255 ? 26.789 2.703 13.912 1.00 59.41 255 PRO A C 1
ATOM 2071 O O . PRO A 1 255 ? 26.405 3.015 12.790 1.00 59.41 255 PRO A O 1
ATOM 2074 N N . GLY A 1 256 ? 26.790 3.566 14.932 1.00 64.44 256 GLY A N 1
ATOM 2075 C CA . GLY A 1 256 ? 26.265 4.941 14.850 1.00 64.44 256 GLY A CA 1
ATOM 2076 C C . GLY A 1 256 ? 24.831 5.133 15.368 1.00 64.44 256 GLY A C 1
ATOM 2077 O O . GLY A 1 256 ? 24.368 6.265 15.446 1.00 64.44 256 GLY A O 1
ATOM 2078 N N . GLY A 1 257 ? 24.153 4.058 15.789 1.00 75.50 257 GLY A N 1
ATOM 2079 C CA . GLY A 1 257 ? 22.776 4.101 16.289 1.00 75.50 257 GLY A CA 1
ATOM 2080 C C . GLY A 1 257 ? 21.717 4.252 15.188 1.00 75.50 257 GLY A C 1
ATOM 2081 O O . GLY A 1 257 ? 22.025 4.323 14.001 1.00 75.50 257 GLY A O 1
ATOM 2082 N N . GLY A 1 258 ? 20.445 4.258 15.591 1.00 86.62 258 GLY A N 1
ATOM 2083 C CA . GLY A 1 258 ? 19.321 4.562 14.705 1.00 86.62 258 GLY A CA 1
ATOM 2084 C C . GLY A 1 258 ? 18.601 3.359 14.088 1.00 86.62 258 GLY A C 1
ATOM 2085 O O . GLY A 1 258 ? 18.968 2.195 14.248 1.00 86.62 258 GLY A O 1
ATOM 2086 N N . CYS A 1 259 ? 17.499 3.661 13.407 1.00 91.00 259 CYS A N 1
ATOM 2087 C CA . CYS A 1 259 ? 16.568 2.687 12.856 1.00 91.00 259 CYS A CA 1
ATOM 2088 C C . CYS A 1 259 ? 17.148 1.972 11.623 1.00 91.00 259 CYS A C 1
ATOM 2090 O O . CYS A 1 259 ? 17.605 2.612 10.677 1.00 91.00 259 CYS A O 1
ATOM 2092 N N . ARG A 1 260 ? 17.069 0.634 11.618 1.00 87.62 260 ARG A N 1
ATOM 2093 C CA . ARG A 1 260 ? 17.643 -0.257 10.586 1.00 87.62 260 ARG A CA 1
ATOM 2094 C C . ARG A 1 260 ? 16.772 -0.498 9.360 1.00 87.62 260 ARG A C 1
ATOM 2096 O O . ARG A 1 260 ? 17.194 -1.210 8.458 1.00 87.62 260 ARG A O 1
ATOM 2103 N N . VAL A 1 261 ? 15.549 0.020 9.349 1.00 88.19 261 VAL A N 1
ATOM 2104 C CA . VAL A 1 261 ? 14.622 -0.224 8.241 1.00 88.19 261 VAL A CA 1
ATOM 2105 C C . VAL A 1 261 ? 15.204 0.362 6.963 1.00 88.19 261 VAL A C 1
ATOM 2107 O O . VAL A 1 261 ? 15.577 1.533 6.950 1.00 88.19 261 VAL A O 1
ATOM 2110 N N . MET A 1 262 ? 15.301 -0.460 5.921 1.00 83.69 262 MET A N 1
ATOM 2111 C CA . MET A 1 262 ? 15.778 -0.030 4.613 1.00 83.69 262 MET A CA 1
ATOM 2112 C C . MET A 1 262 ? 14.685 0.781 3.917 1.00 83.69 262 MET A C 1
ATOM 2114 O O . MET A 1 262 ? 13.565 0.305 3.727 1.00 83.69 262 MET A O 1
ATOM 2118 N N . GLU A 1 263 ? 15.022 2.013 3.559 1.00 80.75 263 GLU A N 1
ATOM 2119 C CA . GLU A 1 263 ? 14.183 2.925 2.794 1.00 80.75 263 GLU A CA 1
ATOM 2120 C C . GLU A 1 263 ? 14.845 3.175 1.436 1.00 80.75 263 GLU A C 1
ATOM 2122 O O . GLU A 1 263 ? 16.070 3.243 1.323 1.00 80.75 263 GLU A O 1
ATOM 2127 N N . GLN A 1 264 ? 14.032 3.355 0.400 1.00 74.62 264 GLN A N 1
ATOM 2128 C CA . GLN A 1 264 ? 14.522 3.746 -0.912 1.00 74.62 264 GLN A CA 1
ATOM 2129 C C . GLN A 1 264 ? 14.602 5.277 -0.978 1.00 74.62 264 GLN A C 1
ATOM 2131 O O . GLN A 1 264 ? 13.571 5.953 -0.986 1.00 74.62 264 GLN A O 1
ATOM 2136 N N . LYS A 1 265 ? 15.818 5.833 -0.987 1.00 74.56 265 LYS A N 1
ATOM 2137 C CA . LYS A 1 265 ? 16.060 7.283 -1.043 1.00 74.56 265 LYS A CA 1
ATOM 2138 C C . LYS A 1 265 ? 16.399 7.724 -2.465 1.00 74.56 265 LYS A C 1
ATOM 2140 O O . LYS A 1 265 ? 17.116 7.029 -3.188 1.00 74.56 265 LYS A O 1
ATOM 2145 N N . GLU A 1 266 ? 15.905 8.896 -2.852 1.00 70.81 266 GLU A N 1
ATOM 2146 C CA . GLU A 1 266 ? 16.305 9.555 -4.096 1.00 70.81 266 GLU A CA 1
ATOM 2147 C C . GLU A 1 266 ? 17.741 10.079 -3.977 1.00 70.81 266 GLU A C 1
ATOM 2149 O O . GLU A 1 266 ? 18.094 10.794 -3.039 1.00 70.81 266 GLU A O 1
ATOM 2154 N N . VAL A 1 267 ? 18.576 9.710 -4.944 1.00 75.81 267 VAL A N 1
ATOM 2155 C CA . VAL A 1 267 ? 19.951 10.180 -5.125 1.00 75.81 267 VAL A CA 1
ATOM 2156 C C . VAL A 1 267 ? 20.093 10.765 -6.537 1.00 75.81 267 VAL A C 1
ATOM 2158 O O . VAL A 1 267 ? 19.285 10.444 -7.408 1.00 75.81 267 VAL A O 1
ATOM 2161 N N . PRO A 1 268 ? 21.123 11.584 -6.830 1.00 69.69 268 PRO A N 1
ATOM 2162 C CA . PRO A 1 268 ? 21.275 12.215 -8.148 1.00 69.69 268 PRO A CA 1
ATOM 2163 C C . PRO A 1 268 ? 21.236 11.246 -9.345 1.00 69.69 268 PRO A C 1
ATOM 2165 O O . PRO A 1 268 ? 20.814 11.637 -10.426 1.00 69.69 268 PRO A O 1
ATOM 2168 N N . ASN A 1 269 ? 21.621 9.979 -9.138 1.00 66.19 269 ASN A N 1
ATOM 2169 C CA . ASN A 1 269 ? 21.643 8.930 -10.163 1.00 66.19 269 ASN A CA 1
ATOM 2170 C C . ASN A 1 269 ? 20.530 7.873 -9.987 1.00 66.19 269 ASN A C 1
ATOM 2172 O O . ASN A 1 269 ? 20.708 6.724 -10.388 1.00 66.19 269 ASN A O 1
ATOM 2176 N N . GLY A 1 270 ? 19.402 8.224 -9.360 1.00 64.75 270 GLY A N 1
ATOM 2177 C CA . GLY A 1 270 ? 18.235 7.347 -9.239 1.00 64.75 270 GLY A CA 1
ATOM 2178 C C . GLY A 1 270 ? 17.850 7.041 -7.795 1.00 64.75 270 GLY A C 1
ATOM 2179 O O . GLY A 1 270 ? 17.734 7.939 -6.970 1.00 64.75 270 GLY A O 1
ATOM 2180 N N . LEU A 1 271 ? 17.603 5.769 -7.493 1.00 68.50 271 LEU A N 1
ATOM 2181 C CA . LEU A 1 271 ? 17.125 5.322 -6.187 1.00 68.50 271 LEU A CA 1
ATOM 2182 C C . LEU A 1 271 ? 18.176 4.432 -5.529 1.00 68.50 271 LEU A C 1
ATOM 2184 O O . LEU A 1 271 ? 18.719 3.534 -6.174 1.00 68.50 271 LEU A O 1
ATOM 2188 N N . ARG A 1 272 ? 18.465 4.678 -4.250 1.00 70.94 272 ARG A N 1
ATOM 2189 C CA . ARG A 1 272 ? 19.401 3.873 -3.462 1.00 70.94 272 ARG A CA 1
ATOM 2190 C C . ARG A 1 272 ? 18.747 3.429 -2.165 1.00 70.94 272 ARG A C 1
ATOM 2192 O O . ARG A 1 272 ? 18.174 4.245 -1.447 1.00 70.94 272 ARG A O 1
ATOM 2199 N N . ASP A 1 273 ? 18.890 2.146 -1.860 1.00 73.06 273 ASP A N 1
ATOM 2200 C CA . ASP A 1 273 ? 18.453 1.601 -0.582 1.00 73.06 273 ASP A CA 1
ATOM 2201 C C . ASP A 1 273 ? 19.438 2.030 0.508 1.00 73.06 273 ASP A C 1
ATOM 2203 O O . ASP A 1 273 ? 20.643 1.766 0.436 1.00 73.06 273 ASP A O 1
ATOM 2207 N N . GLU A 1 274 ? 18.923 2.717 1.519 1.00 80.06 274 GLU A N 1
ATOM 2208 C CA . GLU A 1 274 ? 19.693 3.211 2.652 1.00 80.06 274 GLU A CA 1
ATOM 2209 C C . GLU A 1 274 ? 18.916 2.961 3.944 1.00 80.06 274 GLU A C 1
ATOM 2211 O O . GLU A 1 274 ? 17.686 3.008 3.970 1.00 80.06 274 GLU A O 1
ATOM 2216 N N . ALA A 1 275 ? 19.627 2.703 5.040 1.00 85.00 275 ALA A N 1
ATOM 2217 C CA . ALA A 1 275 ? 18.985 2.589 6.339 1.00 85.00 275 ALA A CA 1
ATOM 2218 C C . ALA A 1 275 ? 18.296 3.913 6.724 1.00 85.00 275 ALA A C 1
ATOM 2220 O O . ALA A 1 275 ? 18.785 5.014 6.443 1.00 85.00 275 ALA A O 1
ATOM 2221 N N . CYS A 1 276 ? 17.164 3.797 7.414 1.00 89.19 276 CYS A N 1
ATOM 2222 C CA . CYS A 1 276 ? 16.387 4.930 7.901 1.00 89.19 276 CYS A CA 1
ATOM 2223 C C . CYS A 1 276 ? 17.228 5.856 8.795 1.00 89.19 276 CYS A C 1
ATOM 2225 O O . CYS A 1 276 ? 17.185 7.076 8.647 1.00 89.19 276 CYS A O 1
ATOM 2227 N N . GLY A 1 277 ? 17.982 5.290 9.742 1.00 89.12 277 GLY A N 1
ATOM 2228 C CA . GLY A 1 277 ? 18.917 6.017 10.609 1.00 89.12 277 GLY A CA 1
ATOM 2229 C C . GLY A 1 277 ? 18.277 6.930 11.665 1.00 89.12 277 GLY A C 1
ATOM 2230 O O . GLY A 1 277 ? 18.979 7.442 12.527 1.00 89.12 277 GLY A O 1
ATOM 2231 N N . LYS A 1 278 ? 16.950 7.116 11.650 1.00 91.94 278 LYS A N 1
ATOM 2232 C CA . LYS A 1 278 ? 16.224 7.926 12.647 1.00 91.94 278 LYS A CA 1
ATOM 2233 C C . LYS A 1 278 ? 16.343 7.348 14.057 1.00 91.94 278 LYS A C 1
ATOM 2235 O O . LYS A 1 278 ? 16.513 6.141 14.218 1.00 91.94 278 LYS A O 1
ATOM 2240 N N . GLU A 1 279 ? 16.170 8.203 15.061 1.00 93.00 279 GLU A N 1
ATOM 2241 C CA . GLU A 1 279 ? 16.209 7.829 16.478 1.00 93.00 279 GLU A CA 1
ATOM 2242 C C . GLU A 1 279 ? 15.275 6.658 16.808 1.00 93.00 279 GLU A C 1
ATOM 2244 O O . GLU A 1 279 ? 14.182 6.538 16.249 1.00 93.00 279 GLU A O 1
ATOM 2249 N N . THR A 1 280 ? 15.715 5.805 17.735 1.00 92.81 280 THR A N 1
ATOM 2250 C CA . THR A 1 280 ? 15.004 4.605 18.196 1.00 92.81 280 THR A CA 1
ATOM 2251 C C . THR A 1 280 ? 14.651 4.753 19.680 1.00 92.81 280 THR A C 1
ATOM 2253 O O . THR A 1 280 ? 15.484 4.420 20.529 1.00 92.81 280 THR A O 1
ATOM 2256 N N . PRO A 1 281 ? 13.461 5.285 20.017 1.00 93.44 281 PRO A N 1
ATOM 2257 C CA . PRO A 1 281 ? 13.052 5.492 21.404 1.00 93.44 281 PRO A CA 1
ATOM 2258 C C . PRO A 1 281 ? 12.961 4.183 22.202 1.00 93.44 281 PRO A C 1
ATOM 2260 O O . PRO A 1 281 ? 12.746 3.105 21.643 1.00 93.44 281 PRO A O 1
ATOM 2263 N N . ALA A 1 282 ? 13.064 4.283 23.529 1.00 93.25 282 ALA A N 1
ATOM 2264 C CA . ALA A 1 282 ? 12.783 3.157 24.419 1.00 93.25 282 ALA A CA 1
ATOM 2265 C C . ALA A 1 282 ? 11.324 2.681 24.257 1.00 93.25 282 ALA A C 1
ATOM 2267 O O . ALA A 1 282 ? 10.417 3.490 24.050 1.00 93.25 282 ALA A O 1
ATOM 2268 N N . GLY A 1 283 ? 11.095 1.367 24.330 1.00 93.94 283 GLY A N 1
ATOM 2269 C CA . GLY A 1 283 ? 9.770 0.761 24.151 1.00 93.94 283 GLY A CA 1
ATOM 2270 C C . GLY A 1 283 ? 9.281 0.645 22.696 1.00 93.94 283 GLY A C 1
ATOM 2271 O O . GLY A 1 283 ? 8.127 0.267 22.474 1.00 93.94 283 GLY A O 1
ATOM 2272 N N . TYR A 1 284 ? 10.120 0.997 21.707 1.00 95.44 284 TYR A N 1
ATOM 2273 C CA . TYR A 1 284 ? 9.794 0.988 20.267 1.00 95.44 284 TYR A CA 1
ATOM 2274 C C . TYR A 1 284 ? 10.550 -0.111 19.498 1.00 95.44 284 TYR A C 1
ATOM 2276 O O . TYR A 1 284 ? 10.740 -0.042 18.283 1.00 95.44 284 TYR A O 1
ATOM 2284 N N . ALA A 1 285 ? 11.010 -1.135 20.215 1.00 93.00 285 ALA A N 1
ATOM 2285 C CA . ALA A 1 285 ? 11.617 -2.351 19.684 1.00 93.00 285 ALA A CA 1
ATOM 2286 C C . ALA A 1 285 ? 12.792 -2.125 18.711 1.00 93.00 285 ALA A C 1
ATOM 2288 O O . ALA A 1 285 ? 12.994 -2.890 17.766 1.00 93.00 285 ALA A O 1
ATOM 2289 N N . GLY A 1 286 ? 13.575 -1.063 18.933 1.00 90.75 286 GLY A N 1
ATOM 2290 C CA . GLY A 1 286 ? 14.716 -0.704 18.080 1.00 90.75 286 GLY A CA 1
ATOM 2291 C C . GLY A 1 286 ? 14.331 -0.071 16.736 1.00 90.75 286 GLY A C 1
ATOM 2292 O O . GLY A 1 286 ? 15.160 0.002 15.829 1.00 90.75 286 GLY A O 1
ATOM 2293 N N . LEU A 1 287 ? 13.084 0.385 16.587 1.00 92.75 287 LEU A N 1
ATOM 2294 C CA . LEU A 1 287 ? 12.583 1.110 15.420 1.00 92.75 287 LEU A CA 1
ATOM 2295 C C . LEU A 1 287 ? 12.376 2.596 15.744 1.00 92.75 287 LEU A C 1
ATOM 2297 O O . LEU A 1 287 ? 12.216 2.983 16.900 1.00 92.75 287 LEU A O 1
ATOM 2301 N N . CYS A 1 288 ? 12.350 3.443 14.711 1.00 94.25 288 CYS A N 1
ATOM 2302 C CA . CYS A 1 288 ? 11.888 4.820 14.875 1.00 94.25 288 CYS A CA 1
ATOM 2303 C C . CYS A 1 288 ? 10.365 4.866 15.033 1.00 94.25 288 CYS A C 1
ATOM 2305 O O . CYS A 1 288 ? 9.669 3.907 14.701 1.00 94.25 288 CYS A O 1
ATOM 2307 N N . GLN A 1 289 ? 9.818 5.996 15.486 1.00 95.31 289 GLN A N 1
ATOM 2308 C CA . GLN A 1 289 ? 8.376 6.134 15.723 1.00 95.31 289 GLN A CA 1
ATOM 2309 C C . GLN A 1 289 ? 7.507 5.765 14.515 1.00 95.31 289 GLN A C 1
ATOM 2311 O O . GLN A 1 289 ? 6.502 5.078 14.683 1.00 95.31 289 GLN A O 1
ATOM 2316 N N . ALA A 1 290 ? 7.886 6.189 13.308 1.00 94.94 290 ALA A N 1
ATOM 2317 C CA . ALA A 1 290 ? 7.121 5.886 12.100 1.00 94.94 290 ALA A CA 1
ATOM 2318 C C . ALA A 1 290 ? 7.088 4.376 11.813 1.00 94.94 290 ALA A C 1
ATOM 2320 O O . ALA A 1 290 ? 6.012 3.800 11.668 1.00 94.94 290 ALA A O 1
ATOM 2321 N N . HIS A 1 291 ? 8.254 3.726 11.814 1.00 94.56 291 HIS A N 1
ATOM 2322 C CA . HIS A 1 291 ? 8.362 2.291 11.551 1.00 94.56 291 HIS A CA 1
ATOM 2323 C C . HIS A 1 291 ? 7.790 1.432 12.678 1.00 94.56 291 HIS A C 1
ATOM 2325 O O . HIS A 1 291 ? 7.244 0.364 12.418 1.00 94.56 291 HIS A O 1
ATOM 2331 N N . TYR A 1 292 ? 7.850 1.897 13.925 1.00 96.31 292 TYR A N 1
ATOM 2332 C CA . TYR A 1 292 ? 7.202 1.203 15.029 1.00 96.31 292 TYR A CA 1
ATOM 2333 C C . TYR A 1 292 ? 5.676 1.230 14.891 1.00 96.31 292 TYR A C 1
ATOM 2335 O O . TYR A 1 292 ? 5.024 0.200 15.041 1.00 96.31 292 TYR A O 1
ATOM 2343 N N . LYS A 1 293 ? 5.092 2.377 14.516 1.00 97.19 293 LYS A N 1
ATOM 2344 C CA . LYS A 1 293 ? 3.657 2.452 14.202 1.00 97.19 293 LYS A CA 1
ATOM 2345 C C . LYS A 1 293 ? 3.294 1.592 12.992 1.00 97.19 293 LYS A C 1
ATOM 2347 O O . LYS A 1 293 ? 2.280 0.907 13.043 1.00 97.19 293 LYS A O 1
ATOM 2352 N N . GLU A 1 294 ? 4.116 1.575 11.941 1.00 95.69 294 GLU A N 1
ATOM 2353 C CA . GLU A 1 294 ? 3.930 0.662 10.803 1.00 95.69 294 GLU A CA 1
ATOM 2354 C C . GLU A 1 294 ? 3.903 -0.804 11.259 1.00 95.69 294 GLU A C 1
ATOM 2356 O O . GLU A 1 294 ? 3.008 -1.551 10.865 1.00 95.69 294 GLU A O 1
ATOM 2361 N N . TYR A 1 295 ? 4.827 -1.200 12.138 1.00 95.25 295 TYR A N 1
ATOM 2362 C CA . TYR A 1 295 ? 4.854 -2.535 12.730 1.00 95.25 295 TYR A CA 1
ATOM 2363 C C . TYR A 1 295 ? 3.561 -2.847 13.496 1.00 95.25 295 TYR A C 1
ATOM 2365 O O . TYR A 1 295 ? 2.913 -3.852 13.203 1.00 95.25 295 TYR A O 1
ATOM 2373 N N . LEU A 1 296 ? 3.119 -1.976 14.407 1.00 97.44 296 LEU A N 1
ATOM 2374 C CA . LEU A 1 296 ? 1.873 -2.193 15.154 1.00 97.44 296 LEU A CA 1
ATOM 2375 C C . LEU A 1 296 ? 0.655 -2.280 14.221 1.00 97.44 296 LEU A C 1
ATOM 2377 O O . LEU A 1 296 ? -0.172 -3.179 14.360 1.00 97.44 296 LEU A O 1
ATOM 2381 N N . VAL A 1 297 ? 0.571 -1.396 13.224 1.00 97.56 297 VAL A N 1
ATOM 2382 C CA . VAL A 1 297 ? -0.508 -1.406 12.226 1.00 97.56 297 VAL A CA 1
ATOM 2383 C C . VAL A 1 297 ? -0.473 -2.670 11.370 1.00 97.56 297 VAL A C 1
ATOM 2385 O O . VAL A 1 297 ? -1.525 -3.203 11.028 1.00 97.56 297 VAL A O 1
ATOM 2388 N N . SER A 1 298 ? 0.707 -3.206 11.057 1.00 94.56 298 SER A N 1
ATOM 2389 C CA . SER A 1 298 ? 0.804 -4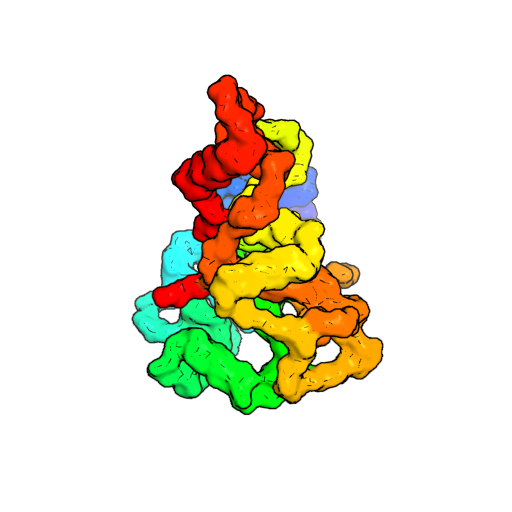.479 10.341 1.00 94.56 298 SER A CA 1
ATOM 2390 C C . SER A 1 298 ? 0.224 -5.645 11.152 1.00 94.56 298 SER A C 1
ATOM 2392 O O . SER A 1 298 ? -0.454 -6.495 10.580 1.00 94.56 298 SER A O 1
ATOM 2394 N N . LEU A 1 299 ? 0.391 -5.647 12.482 1.00 95.75 299 LEU A N 1
ATOM 2395 C CA . LEU A 1 299 ? -0.220 -6.641 13.370 1.00 95.75 299 LEU A CA 1
ATOM 2396 C C . LEU A 1 299 ? -1.738 -6.461 13.473 1.00 95.75 299 LEU A C 1
ATOM 2398 O O . LEU A 1 299 ? -2.466 -7.451 13.376 1.00 95.75 299 LEU A O 1
ATOM 2402 N N . ILE A 1 300 ? -2.205 -5.215 13.618 1.00 98.00 300 ILE A N 1
ATOM 2403 C CA . ILE A 1 300 ? -3.632 -4.842 13.607 1.00 98.00 300 ILE A CA 1
ATOM 2404 C C . ILE A 1 300 ? -4.288 -5.368 12.325 1.00 98.00 300 ILE A C 1
ATOM 2406 O O . ILE A 1 300 ? -5.279 -6.098 12.371 1.00 98.00 300 ILE A O 1
ATOM 2410 N N . ASN A 1 301 ? -3.679 -5.079 11.176 1.00 96.81 301 ASN A N 1
ATOM 2411 C CA . ASN A 1 301 ? -4.203 -5.466 9.873 1.00 96.81 301 ASN A CA 1
ATOM 2412 C C . ASN A 1 301 ? -4.144 -6.975 9.641 1.00 96.81 301 ASN A C 1
ATOM 2414 O O . ASN A 1 301 ? -5.110 -7.541 9.123 1.00 96.81 301 ASN A O 1
ATOM 2418 N N . ALA A 1 302 ? -3.068 -7.635 10.078 1.00 92.44 302 ALA A N 1
ATOM 2419 C CA . ALA A 1 302 ? -2.922 -9.084 9.998 1.00 92.44 302 ALA A CA 1
ATOM 2420 C C . ALA A 1 302 ? -4.024 -9.840 10.755 1.00 92.44 302 ALA A C 1
ATOM 2422 O O . ALA A 1 302 ? -4.408 -10.919 10.310 1.00 92.44 302 ALA A O 1
ATOM 2423 N N . HIS A 1 303 ? -4.546 -9.271 11.846 1.00 95.94 303 HIS A N 1
ATOM 2424 C CA . HIS A 1 303 ? -5.626 -9.855 12.649 1.00 95.94 303 HIS A CA 1
ATOM 2425 C C . HIS A 1 303 ? -7.008 -9.259 12.348 1.00 95.94 303 HIS A C 1
ATOM 2427 O O . HIS A 1 303 ? -7.986 -9.668 12.964 1.00 95.94 303 HIS A O 1
ATOM 2433 N N . SER A 1 304 ? -7.114 -8.350 11.372 1.00 97.50 304 SER A N 1
ATOM 2434 C CA . SER A 1 304 ? -8.367 -7.666 11.009 1.00 97.50 304 SER A CA 1
ATOM 2435 C C . SER A 1 304 ? -9.032 -6.945 12.187 1.00 97.50 304 SER A C 1
ATOM 2437 O O . SER A 1 304 ? -10.252 -6.987 12.325 1.00 97.50 304 SER A O 1
ATOM 2439 N N . LEU A 1 305 ? -8.236 -6.308 13.051 1.00 98.31 305 LEU A N 1
ATOM 2440 C CA . LEU A 1 305 ? -8.777 -5.571 14.193 1.00 98.31 305 LEU A CA 1
ATOM 2441 C C . LEU A 1 305 ? -9.388 -4.249 13.720 1.00 98.31 305 LEU A C 1
ATOM 2443 O O . LEU A 1 305 ? -8.759 -3.509 12.961 1.00 98.31 305 LEU A O 1
ATOM 2447 N N . ASP A 1 306 ? -10.601 -3.945 14.182 1.00 98.62 306 ASP A N 1
ATOM 2448 C CA . ASP A 1 306 ? -11.320 -2.740 13.774 1.00 98.62 306 ASP A CA 1
ATOM 2449 C C . ASP A 1 306 ? -11.002 -1.562 14.712 1.00 98.62 306 ASP A C 1
ATOM 2451 O O . ASP A 1 306 ? -11.382 -1.604 15.888 1.00 98.62 306 ASP A O 1
ATOM 2455 N N . PRO A 1 307 ? -10.349 -0.486 14.230 1.00 98.75 307 PRO A N 1
ATOM 2456 C CA . PRO A 1 307 ? -10.055 0.678 15.061 1.00 98.75 307 PRO A CA 1
ATOM 2457 C C . PRO A 1 307 ? -11.306 1.436 15.517 1.00 98.75 307 PRO A C 1
ATOM 2459 O O . PRO A 1 307 ? -11.224 2.155 16.510 1.00 98.75 307 PRO A O 1
ATOM 2462 N N . ALA A 1 308 ? -12.457 1.265 14.849 1.00 98.56 308 ALA A N 1
ATOM 2463 C CA . ALA A 1 308 ? -13.711 1.901 15.254 1.00 98.56 308 ALA A CA 1
ATOM 2464 C C . ALA A 1 308 ? -14.174 1.468 16.653 1.00 98.56 308 ALA A C 1
ATOM 2466 O O . ALA A 1 308 ? -14.874 2.220 17.320 1.00 98.56 308 ALA A O 1
ATOM 2467 N N . THR A 1 309 ? -13.729 0.303 17.134 1.00 98.38 309 THR A N 1
ATOM 2468 C CA . THR A 1 309 ? -14.018 -0.176 18.499 1.00 98.38 309 THR A CA 1
ATOM 2469 C C . THR A 1 309 ? -13.476 0.739 19.601 1.00 98.38 309 THR A C 1
ATOM 2471 O O . THR A 1 309 ? -13.954 0.672 20.728 1.00 98.38 309 THR A O 1
ATOM 2474 N N . LEU A 1 310 ? -12.506 1.605 19.283 1.00 98.56 310 LEU A N 1
ATOM 2475 C CA . LEU A 1 310 ? -11.945 2.600 20.200 1.00 98.56 310 LEU A CA 1
ATOM 2476 C C . LEU A 1 310 ? -12.324 4.037 19.825 1.00 98.56 310 LEU A C 1
ATOM 2478 O O . LEU A 1 310 ? -11.692 4.963 20.331 1.00 98.56 310 LEU A O 1
ATOM 2482 N N . TYR A 1 311 ? -13.249 4.242 18.885 1.00 98.56 311 TYR A N 1
ATOM 2483 C CA . TYR A 1 311 ? -13.641 5.587 18.472 1.00 98.56 311 TYR A CA 1
ATOM 2484 C C . TYR A 1 311 ? -14.547 6.235 19.512 1.00 98.56 311 TYR A C 1
ATOM 2486 O O . TYR A 1 311 ? -15.528 5.638 19.961 1.00 98.56 311 TYR A O 1
ATOM 2494 N N . GLU A 1 312 ? -14.252 7.494 19.807 1.00 97.75 312 GLU A N 1
ATOM 2495 C CA . GLU A 1 312 ? -15.185 8.377 20.498 1.00 97.75 312 GLU A CA 1
ATOM 2496 C C . GLU A 1 312 ? -16.298 8.838 19.543 1.00 97.75 312 GLU A C 1
ATOM 2498 O O . GLU A 1 312 ? -16.244 8.615 18.325 1.00 97.75 312 GLU A O 1
ATOM 2503 N N . VAL A 1 313 ? -17.325 9.493 20.089 1.00 98.00 313 VAL A N 1
ATOM 2504 C CA . VAL A 1 313 ? -18.489 9.957 19.318 1.00 98.00 313 VAL A CA 1
ATOM 2505 C C . VAL A 1 313 ? -18.058 10.811 18.124 1.00 98.00 313 VAL A C 1
ATOM 2507 O O . VAL A 1 313 ? -18.488 10.553 17.003 1.00 98.00 313 VAL A O 1
ATOM 2510 N N . GLU A 1 314 ? -17.144 11.761 18.314 1.00 97.94 314 GLU A N 1
ATOM 2511 C CA . GLU A 1 314 ? -16.695 12.680 17.262 1.00 97.94 314 GLU A CA 1
ATOM 2512 C C . GLU A 1 314 ? -15.976 11.950 16.111 1.00 97.94 314 GLU A C 1
ATOM 2514 O O . GLU A 1 314 ? -16.087 12.321 14.934 1.00 97.94 314 GLU A O 1
ATOM 2519 N N . GLU A 1 315 ? -15.243 10.880 16.428 1.00 98.50 315 GLU A N 1
ATOM 2520 C CA . GLU A 1 315 ? -14.566 10.043 15.436 1.00 98.50 315 GLU A CA 1
ATOM 2521 C C . GLU A 1 315 ? -15.566 9.182 14.658 1.00 98.50 315 GLU A C 1
ATOM 2523 O O . GLU A 1 315 ? -15.429 9.037 13.439 1.00 98.50 315 GLU A O 1
ATOM 2528 N N . LEU A 1 316 ? -16.602 8.663 15.328 1.00 98.69 316 LEU A N 1
ATOM 2529 C CA . LEU A 1 316 ? -17.701 7.938 14.684 1.00 98.69 316 LEU A CA 1
ATOM 2530 C C . LEU A 1 316 ? -18.536 8.843 13.779 1.00 98.69 316 LEU A C 1
ATOM 2532 O O . LEU A 1 316 ? -18.899 8.426 12.677 1.00 98.69 316 LEU A O 1
ATOM 2536 N N . GLU A 1 317 ? -18.804 10.084 14.184 1.00 98.50 317 GLU A N 1
ATOM 2537 C CA . GLU A 1 317 ? -19.485 11.060 13.331 1.00 98.50 317 GLU A CA 1
ATOM 2538 C C . GLU A 1 317 ? -18.656 11.374 12.084 1.00 98.50 317 GLU A C 1
ATOM 2540 O O . GLU A 1 317 ? -19.155 11.298 10.957 1.00 98.50 317 GLU A O 1
ATOM 2545 N N . THR A 1 318 ? -17.356 11.612 12.272 1.00 98.56 318 THR A N 1
ATOM 2546 C CA . THR A 1 318 ? -16.408 11.831 11.173 1.00 98.56 318 THR A CA 1
ATOM 2547 C C . THR A 1 318 ? -16.355 10.633 10.220 1.00 98.56 318 THR A C 1
ATOM 2549 O O . THR A 1 318 ? -16.331 10.806 8.998 1.00 98.56 318 THR A O 1
ATOM 2552 N N . ALA A 1 319 ? -16.327 9.407 10.750 1.00 98.44 319 ALA A N 1
ATOM 2553 C CA . ALA A 1 319 ? -16.331 8.186 9.950 1.00 98.44 319 ALA A CA 1
ATOM 2554 C C . ALA A 1 319 ? -17.658 8.000 9.199 1.00 98.44 319 ALA A C 1
ATOM 2556 O O . ALA A 1 319 ? -17.649 7.649 8.019 1.00 98.44 319 ALA A O 1
ATOM 2557 N N . THR A 1 320 ? -18.783 8.301 9.844 1.00 98.31 320 THR A N 1
ATOM 2558 C CA . THR A 1 320 ? -20.119 8.243 9.241 1.00 98.31 320 THR A CA 1
ATOM 2559 C C . THR A 1 320 ? -20.228 9.216 8.066 1.00 98.31 320 THR A C 1
ATOM 2561 O O . THR A 1 320 ? -20.591 8.811 6.962 1.00 98.31 320 THR A O 1
ATOM 2564 N N . GLU A 1 321 ? -19.807 10.472 8.231 1.00 98.12 321 GLU A N 1
ATOM 2565 C CA . GLU A 1 321 ? -19.790 11.438 7.126 1.00 98.12 321 GLU A CA 1
ATOM 2566 C C . GLU A 1 321 ? -18.853 11.007 5.988 1.00 98.12 321 GLU A C 1
ATOM 2568 O O . GLU A 1 321 ? -19.172 11.167 4.804 1.00 98.12 321 GLU A O 1
ATOM 2573 N N . ARG A 1 322 ? -17.687 10.450 6.334 1.00 97.94 322 ARG A N 1
ATOM 2574 C CA . ARG A 1 322 ? -16.668 10.048 5.360 1.00 97.94 322 ARG A CA 1
ATOM 2575 C C . ARG A 1 322 ? -17.097 8.855 4.515 1.00 97.94 322 ARG A C 1
ATOM 2577 O O . ARG A 1 322 ? -16.901 8.904 3.303 1.00 97.94 322 ARG A O 1
ATOM 2584 N N . TYR A 1 323 ? -17.616 7.805 5.143 1.00 97.75 323 TYR A N 1
ATOM 2585 C CA . TYR A 1 323 ? -17.850 6.514 4.491 1.00 97.75 323 TYR A CA 1
ATOM 2586 C C . TYR A 1 323 ? -19.316 6.264 4.137 1.00 97.75 323 TYR A C 1
ATOM 2588 O O . TYR A 1 323 ? -19.580 5.604 3.141 1.00 97.75 323 TYR A O 1
ATOM 2596 N N . LEU A 1 324 ? -20.259 6.799 4.920 1.00 97.50 324 LEU A N 1
ATOM 2597 C CA . LEU A 1 324 ? -21.700 6.656 4.673 1.00 97.50 324 LEU A CA 1
ATOM 2598 C C . LEU A 1 324 ? -22.310 7.894 4.009 1.00 97.50 324 LEU A C 1
ATOM 2600 O O . LEU A 1 324 ? -23.471 7.873 3.610 1.00 97.50 324 LEU A O 1
ATOM 2604 N N . HIS A 1 325 ? -21.539 8.979 3.878 1.00 97.06 325 HIS A N 1
ATOM 2605 C CA . HIS A 1 325 ? -21.943 10.215 3.201 1.00 97.06 325 HIS A CA 1
ATOM 2606 C C . HIS A 1 325 ? -23.202 10.875 3.778 1.00 97.06 325 HIS A C 1
ATOM 2608 O O . HIS A 1 325 ? -23.884 11.641 3.095 1.00 97.06 325 HIS A O 1
ATOM 2614 N N . VAL A 1 326 ? -23.476 10.616 5.056 1.00 96.19 326 VAL A N 1
ATOM 2615 C CA . VAL A 1 326 ? -24.579 11.200 5.816 1.00 96.19 326 VAL A CA 1
ATOM 2616 C C . VAL A 1 326 ? -24.034 11.851 7.077 1.00 96.19 326 VAL A C 1
ATOM 2618 O O . VAL A 1 326 ? -23.097 11.344 7.687 1.00 96.19 326 VAL A O 1
ATOM 2621 N N . ARG A 1 327 ? -24.623 12.980 7.473 1.00 96.06 327 ARG A N 1
ATOM 2622 C CA . ARG A 1 327 ? -24.325 13.607 8.761 1.00 96.06 327 ARG A CA 1
ATOM 2623 C C . ARG A 1 327 ? -25.216 12.968 9.825 1.00 96.06 327 ARG A C 1
ATOM 2625 O O . ARG A 1 327 ? -26.437 13.105 9.707 1.00 96.06 327 ARG A O 1
ATOM 2632 N N . PRO A 1 328 ? -24.659 12.242 10.806 1.00 96.50 328 PRO A N 1
ATOM 2633 C CA . PRO A 1 328 ? -25.475 11.616 11.832 1.00 96.50 328 PRO A CA 1
ATOM 2634 C C . PRO A 1 328 ? -26.083 12.665 12.765 1.00 96.50 328 PRO A C 1
ATOM 2636 O O . PRO A 1 328 ? -25.581 13.781 12.894 1.00 96.50 328 PRO A O 1
ATOM 2639 N N . GLN A 1 329 ? -27.202 12.298 13.384 1.00 95.56 329 GLN A N 1
ATOM 2640 C CA . GLN A 1 329 ? -27.840 13.066 14.447 1.00 95.56 329 GLN A CA 1
ATOM 2641 C C . GLN A 1 329 ? -28.294 12.098 15.548 1.00 95.56 329 GLN A C 1
ATOM 2643 O O . GLN A 1 329 ? -28.701 10.970 15.219 1.00 95.56 329 GLN A O 1
ATOM 2648 N N . PRO A 1 330 ? -28.238 12.505 16.828 1.00 95.88 330 PRO A N 1
ATOM 2649 C CA . PRO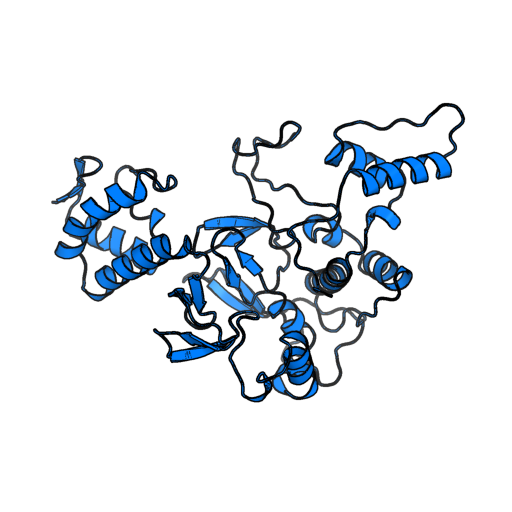 A 1 330 ? -28.851 11.756 17.918 1.00 95.88 330 PRO A CA 1
ATOM 2650 C C . PRO A 1 330 ? -30.367 11.657 17.737 1.00 95.88 330 PRO A C 1
ATOM 2652 O O . PRO A 1 330 ? -31.012 12.600 17.270 1.00 95.88 330 PRO A O 1
ATOM 2655 N N . LEU A 1 331 ? -30.945 10.518 18.108 1.00 95.81 331 LEU A N 1
ATOM 2656 C CA . LEU A 1 331 ? -32.395 10.342 18.140 1.00 95.81 331 LEU A CA 1
ATOM 2657 C C . LEU A 1 331 ? -32.981 10.932 19.431 1.00 95.81 331 LEU A C 1
ATOM 2659 O O . LEU A 1 331 ? -32.300 11.079 20.445 1.00 95.81 331 LEU A O 1
ATOM 2663 N N . ALA A 1 332 ? -34.272 11.269 19.411 1.00 95.62 332 ALA A N 1
ATOM 2664 C CA . ALA A 1 332 ? -34.955 11.746 20.610 1.00 95.62 332 ALA A CA 1
ATOM 2665 C C . ALA A 1 332 ? -34.937 10.663 21.706 1.00 95.62 332 ALA A C 1
ATOM 2667 O O . ALA A 1 332 ? -35.409 9.550 21.484 1.00 95.62 332 ALA A O 1
ATOM 2668 N N . GLY A 1 333 ? -34.410 11.008 22.884 1.00 94.75 333 GLY A N 1
ATOM 2669 C CA . GLY A 1 333 ? -34.270 10.086 24.018 1.00 94.75 333 GLY A CA 1
ATOM 2670 C C . GLY A 1 333 ? -33.008 9.217 23.994 1.00 94.75 333 GLY A C 1
ATOM 2671 O O . GLY A 1 333 ? -32.849 8.380 24.876 1.00 94.75 333 GLY A O 1
ATOM 2672 N N . GLU A 1 334 ? -32.118 9.407 23.020 1.00 96.12 334 GLU A N 1
ATOM 2673 C CA . GLU A 1 334 ? -30.847 8.690 22.937 1.00 96.12 334 GLU A CA 1
ATOM 2674 C C . GLU A 1 334 ? -29.781 9.377 23.802 1.00 96.12 334 GLU A C 1
ATOM 2676 O O . GLU A 1 334 ? -29.517 10.572 23.650 1.00 96.12 334 GLU A O 1
ATOM 2681 N N . ASP A 1 335 ? -29.179 8.628 24.725 1.00 95.69 335 ASP A N 1
ATOM 2682 C CA . ASP A 1 335 ? -28.046 9.104 25.515 1.00 95.69 335 ASP A CA 1
ATOM 2683 C C . ASP A 1 335 ? -26.716 8.937 24.741 1.00 95.69 335 ASP A C 1
ATOM 2685 O O . ASP A 1 335 ? -26.673 8.258 23.709 1.00 95.69 335 ASP A O 1
ATOM 2689 N N . PRO A 1 336 ? -25.610 9.574 25.178 1.00 93.56 336 PRO A N 1
ATOM 2690 C CA . PRO A 1 336 ? -24.346 9.502 24.444 1.00 93.56 336 PRO A CA 1
ATOM 2691 C C . PRO A 1 336 ? -23.810 8.071 24.222 1.00 93.56 336 PRO A C 1
ATOM 2693 O O . PRO A 1 336 ? -23.383 7.790 23.101 1.00 93.56 336 PRO A O 1
ATOM 2696 N N . PRO A 1 337 ? -23.863 7.141 25.202 1.00 96.62 337 PRO A N 1
ATOM 2697 C CA . PRO A 1 337 ? -23.467 5.749 24.978 1.00 96.62 337 PRO A CA 1
ATOM 2698 C C . PRO A 1 337 ? -24.328 5.021 23.939 1.00 96.62 337 PRO A C 1
ATOM 2700 O O . PRO A 1 337 ? -23.783 4.309 23.093 1.00 96.62 337 PRO A O 1
ATOM 2703 N N . ALA A 1 338 ? -25.655 5.203 23.956 1.00 97.50 338 ALA A N 1
ATOM 2704 C CA . ALA A 1 338 ? -26.536 4.610 22.951 1.00 97.50 338 ALA A CA 1
ATOM 2705 C C . ALA A 1 338 ? -26.260 5.183 21.554 1.00 97.50 338 ALA A C 1
ATOM 2707 O O . ALA A 1 338 ? -26.173 4.423 20.586 1.00 97.50 338 ALA A O 1
ATOM 2708 N N . TYR A 1 339 ? -26.024 6.497 21.459 1.00 97.94 339 TYR A N 1
ATOM 2709 C CA . TYR A 1 339 ? -25.654 7.154 20.206 1.00 97.94 339 TYR A CA 1
ATOM 2710 C C . TYR A 1 339 ? -24.345 6.597 19.640 1.00 97.94 339 TYR A C 1
ATOM 2712 O O . TYR A 1 339 ? -24.288 6.205 18.471 1.00 97.94 339 TYR A O 1
ATOM 2720 N N . GLN A 1 340 ? -23.314 6.486 20.481 1.00 98.00 340 GLN A N 1
ATOM 2721 C CA . GLN A 1 340 ? -22.027 5.896 20.116 1.00 98.00 340 GLN A CA 1
ATOM 2722 C C . GLN A 1 340 ? -22.195 4.452 19.621 1.00 98.00 340 GLN A C 1
ATOM 2724 O O . GLN A 1 340 ? -21.711 4.109 18.540 1.00 98.00 340 GLN A O 1
ATOM 2729 N N . ALA A 1 341 ? -22.928 3.618 20.366 1.00 98.00 341 ALA A N 1
ATOM 2730 C CA . ALA A 1 341 ? -23.165 2.221 20.012 1.00 98.00 341 ALA A CA 1
ATOM 2731 C C . ALA A 1 341 ? -23.900 2.081 18.669 1.00 98.00 341 ALA A C 1
ATOM 2733 O O . ALA A 1 341 ? -23.499 1.270 17.833 1.00 98.00 341 ALA A O 1
ATOM 2734 N N . ARG A 1 342 ? -24.922 2.910 18.417 1.00 98.31 342 ARG A N 1
ATOM 2735 C CA . ARG A 1 342 ? -25.662 2.912 17.148 1.00 98.31 342 ARG A CA 1
ATOM 2736 C C . ARG A 1 342 ? -24.781 3.309 15.967 1.00 98.31 342 ARG A C 1
ATOM 2738 O O . ARG A 1 342 ? -24.853 2.674 14.914 1.00 98.31 342 ARG A O 1
ATOM 2745 N N . LEU A 1 343 ? -23.966 4.358 16.111 1.00 98.62 343 LEU A N 1
ATOM 2746 C CA . LEU A 1 343 ? -23.047 4.771 15.047 1.00 98.62 343 LEU A CA 1
ATOM 2747 C C . LEU A 1 343 ? -21.996 3.695 14.764 1.00 98.62 343 LEU A C 1
ATOM 2749 O O . LEU A 1 343 ? -21.739 3.392 13.599 1.00 98.62 343 LEU A O 1
ATOM 2753 N N . LEU A 1 344 ? -21.427 3.089 15.810 1.00 98.62 344 LEU A N 1
ATOM 2754 C CA . LEU A 1 344 ? -20.452 2.008 15.680 1.00 98.62 344 LEU A CA 1
ATOM 2755 C C . LEU A 1 344 ? -21.052 0.780 14.986 1.00 98.62 344 LEU A C 1
ATOM 2757 O O . LEU A 1 344 ? -20.442 0.235 14.064 1.00 98.62 344 LEU A O 1
ATOM 2761 N N . GLN A 1 345 ? -22.253 0.365 15.389 1.00 98.25 345 GLN A N 1
ATOM 2762 C CA . GLN A 1 345 ? -22.946 -0.762 14.771 1.00 98.25 345 GLN A CA 1
ATOM 2763 C C . GLN A 1 345 ? -23.168 -0.505 13.278 1.00 98.25 345 GLN A C 1
ATOM 2765 O O . GLN A 1 345 ? -22.726 -1.288 12.441 1.00 98.25 345 GLN A O 1
ATOM 2770 N N . LYS A 1 346 ? -23.761 0.643 12.930 1.00 98.12 346 LYS A N 1
ATOM 2771 C CA . LYS A 1 346 ? -24.033 0.983 11.531 1.00 98.12 346 LYS A CA 1
ATOM 2772 C C . LYS A 1 346 ? -22.753 1.043 10.692 1.00 98.12 346 LYS A C 1
ATOM 2774 O O . LYS A 1 346 ? -22.715 0.543 9.571 1.00 98.12 346 LYS A O 1
ATOM 2779 N N . LEU A 1 347 ? -21.690 1.639 11.237 1.00 98.38 347 LEU A N 1
ATOM 2780 C CA . LEU A 1 347 ? -20.403 1.744 10.552 1.00 98.38 347 LEU A CA 1
ATOM 2781 C C . LEU A 1 347 ? -19.776 0.368 10.287 1.00 98.38 347 LEU A C 1
ATOM 2783 O O . LEU A 1 347 ? -19.216 0.161 9.212 1.00 98.38 347 LEU A O 1
ATOM 2787 N N . THR A 1 348 ? -19.841 -0.553 11.250 1.00 97.56 348 THR A N 1
ATOM 2788 C CA . THR A 1 348 ? -19.228 -1.885 11.121 1.00 97.56 348 THR A CA 1
ATOM 2789 C C . THR A 1 348 ? -20.033 -2.828 10.226 1.00 97.56 348 THR A C 1
ATOM 2791 O O . THR A 1 348 ? -19.430 -3.649 9.538 1.00 97.56 348 THR A O 1
ATOM 2794 N N . GLU A 1 349 ? -21.358 -2.672 10.166 1.00 97.69 349 GLU A N 1
ATOM 2795 C CA . GLU A 1 349 ? -22.240 -3.436 9.273 1.00 97.69 349 GLU A CA 1
ATOM 2796 C C . GLU A 1 349 ? -22.146 -2.977 7.808 1.00 97.69 349 GLU A C 1
ATOM 2798 O O . GLU A 1 349 ? -22.068 -3.810 6.904 1.00 97.69 349 GLU A O 1
ATOM 2803 N N . GLU A 1 350 ? -22.135 -1.664 7.553 1.00 98.06 350 GLU A N 1
ATOM 2804 C CA . GLU A 1 350 ? -22.211 -1.125 6.186 1.00 98.06 350 GLU A CA 1
ATOM 2805 C C . GLU A 1 350 ? -20.839 -0.875 5.541 1.00 98.06 350 GLU A C 1
ATOM 2807 O O . GLU A 1 350 ? -20.711 -0.916 4.315 1.00 98.06 350 GLU A O 1
ATOM 2812 N N . VAL A 1 351 ? -19.796 -0.613 6.338 1.00 98.00 351 VAL A N 1
ATOM 2813 C CA . VAL A 1 351 ? -18.466 -0.257 5.826 1.00 98.00 351 VAL A CA 1
ATOM 2814 C C . VAL A 1 351 ? -17.447 -1.294 6.293 1.00 98.00 351 VAL A C 1
ATOM 2816 O O . VAL A 1 351 ? -17.001 -1.239 7.444 1.00 98.00 351 VAL A O 1
ATOM 2819 N N . PRO A 1 352 ? -17.005 -2.218 5.424 1.00 97.94 352 PRO A N 1
ATOM 2820 C CA . PRO A 1 352 ? -15.995 -3.195 5.802 1.00 97.94 352 PRO A CA 1
ATOM 2821 C C . PRO A 1 352 ? -14.632 -2.532 6.045 1.00 97.94 352 PRO A C 1
ATOM 2823 O O . PRO A 1 352 ? -14.346 -1.425 5.579 1.00 97.94 352 PRO A O 1
ATOM 2826 N N . LEU A 1 353 ? -13.755 -3.254 6.744 1.00 98.25 353 LEU A N 1
ATOM 2827 C CA . LEU A 1 353 ? -12.328 -2.936 6.781 1.00 98.25 353 LEU A CA 1
ATOM 2828 C C . LEU A 1 353 ? -11.703 -3.026 5.379 1.00 98.25 353 LEU A C 1
ATOM 2830 O O . LEU A 1 353 ? -12.298 -3.561 4.441 1.00 98.25 353 LEU A O 1
ATOM 2834 N N . GLY A 1 354 ? -10.479 -2.515 5.220 1.00 97.19 354 GLY A N 1
ATOM 2835 C CA . GLY A 1 354 ? -9.807 -2.476 3.925 1.00 97.19 354 GLY A CA 1
ATOM 2836 C C . GLY A 1 354 ? -9.726 -3.839 3.237 1.00 97.19 354 GLY A C 1
ATOM 2837 O O . GLY A 1 354 ? -9.036 -4.741 3.710 1.00 97.19 354 GLY A O 1
ATOM 2838 N N . GLN A 1 355 ? -10.398 -3.971 2.093 1.00 95.12 355 GLN A N 1
ATOM 2839 C CA . GLN A 1 355 ? -10.495 -5.232 1.346 1.00 95.12 355 GLN A CA 1
ATOM 2840 C C . GLN A 1 355 ? -9.175 -5.627 0.668 1.00 95.12 355 GLN A C 1
ATOM 2842 O O . GLN A 1 355 ? -8.873 -6.809 0.534 1.00 95.12 355 GLN A O 1
ATOM 2847 N N . SER A 1 356 ? -8.373 -4.633 0.279 1.00 94.56 356 SER A N 1
ATOM 2848 C CA . SER A 1 356 ? -7.081 -4.820 -0.396 1.00 94.56 356 SER A CA 1
ATOM 2849 C C . SER A 1 356 ? -5.882 -4.719 0.550 1.00 94.56 356 SER A C 1
ATOM 2851 O O . SER A 1 356 ? -4.741 -4.784 0.101 1.00 94.56 356 SER A O 1
ATOM 2853 N N . ILE A 1 357 ? -6.114 -4.535 1.855 1.00 94.44 357 ILE A N 1
ATOM 2854 C CA . ILE A 1 357 ? -5.036 -4.538 2.847 1.00 94.44 357 ILE A CA 1
ATOM 2855 C C . ILE A 1 357 ? -4.503 -5.977 2.978 1.00 94.44 357 ILE A C 1
ATOM 2857 O O . ILE A 1 357 ? -5.302 -6.887 3.197 1.00 94.44 357 ILE A O 1
ATOM 2861 N N . PRO A 1 358 ? -3.183 -6.216 2.876 1.00 85.69 358 PRO A N 1
ATOM 2862 C CA . PRO A 1 358 ? -2.584 -7.522 3.100 1.00 85.69 358 PRO A CA 1
ATOM 2863 C C . PRO A 1 358 ? -2.829 -7.972 4.537 1.00 85.69 358 PRO A C 1
ATOM 2865 O O . PRO A 1 358 ? -2.459 -7.284 5.490 1.00 85.69 358 PRO A O 1
ATOM 2868 N N . ARG A 1 359 ? -3.449 -9.141 4.689 1.00 87.00 359 ARG A N 1
ATOM 2869 C CA . ARG A 1 359 ? -3.718 -9.771 5.986 1.00 87.00 359 ARG A CA 1
ATOM 2870 C C . ARG A 1 359 ? -3.117 -11.165 6.011 1.00 87.00 359 ARG A C 1
ATOM 2872 O O . ARG A 1 359 ? -2.922 -11.778 4.957 1.00 87.00 359 ARG A O 1
ATOM 2879 N N . ARG A 1 360 ? -2.857 -11.689 7.210 1.00 70.75 360 ARG A N 1
ATOM 2880 C CA . ARG A 1 360 ? -2.526 -13.108 7.358 1.00 70.75 360 ARG A CA 1
ATOM 2881 C C . ARG A 1 360 ? -3.722 -13.926 6.877 1.00 70.75 360 ARG A C 1
ATOM 2883 O O . ARG A 1 360 ? -4.841 -13.721 7.340 1.00 70.75 360 ARG A O 1
ATOM 2890 N N . ARG A 1 361 ? -3.490 -14.826 5.922 1.00 55.47 361 ARG A N 1
ATOM 2891 C CA . ARG A 1 361 ? -4.485 -15.838 5.556 1.00 55.47 361 ARG A CA 1
ATOM 2892 C C . ARG A 1 361 ? -4.451 -16.893 6.660 1.00 55.47 361 ARG A C 1
ATOM 2894 O O . ARG A 1 361 ? -3.375 -17.426 6.913 1.00 55.47 361 ARG A O 1
ATOM 2901 N N . LYS A 1 362 ? -5.579 -17.096 7.344 1.00 37.62 362 LYS A N 1
ATOM 2902 C CA . LYS A 1 362 ? -5.750 -18.214 8.280 1.00 37.62 362 LYS A CA 1
ATOM 2903 C C . LYS A 1 362 ? -5.748 -19.542 7.539 1.00 37.62 362 LYS A C 1
ATOM 2905 O O . LYS A 1 362 ? -6.225 -19.554 6.379 1.00 37.62 362 LYS A O 1
#

pLDDT: mean 87.27, std 9.9, range [37.62, 98.75]

Nearest PDB structures (foldseek):
  6sc8-assembly1_A  TM=6.113E-01  e=1.791E-63  Homo sapiens
  4ljo-assembly1_A  TM=9.299E-01  e=1.865E-35  Homo sapiens
  4ljp-assembly1_A  TM=9.278E-01  e=6.848E-35  Homo sapiens
  5edv-assembly3_B  TM=5.122E-01  e=5.769E-50  Homo sapiens
  5edv-assembly2_A  TM=4.357E-01  e=1.523E-42  Homo sapiens

Organism: Pan troglodytes (NCBI:txid9598)